Protein AF-A0AAW1L0Z4-F1 (afdb_monomer_lite)

Secondary structure (DSSP, 8-state):
-HHHHHHHHHT-S-BTT----HHHHHHHHHHHHHSTT-EEE-SSTT---EEEGGGHHHHHHHTT--EEE-SS--EEEEE--SEEEEEEEEEETTEEEEEEEEEETTEEEEEEEESS-HHHHTTEEEEEEEE-TTSS-EEEEE-SEEEE-HHHHGGG--TT-EEEEEEEEEE--HHHHHHHHHHHHHHHHHHH--

Structure (mmCIF, N/CA/C/O backbone):
data_AF-A0AAW1L0Z4-F1
#
_entry.id   AF-A0AAW1L0Z4-F1
#
loop_
_atom_site.group_PDB
_atom_site.id
_atom_site.type_symbol
_atom_site.label_atom_id
_atom_site.label_alt_id
_atom_site.label_comp_id
_atom_site.label_asym_id
_atom_site.label_entity_id
_atom_site.label_seq_id
_atom_site.pdbx_PDB_ins_code
_atom_site.Cartn_x
_atom_site.Cartn_y
_atom_site.Cartn_z
_atom_site.occupancy
_atom_site.B_iso_or_equiv
_atom_site.auth_seq_id
_atom_site.auth_comp_id
_atom_site.auth_asym_id
_atom_site.auth_atom_id
_atom_site.pdbx_PDB_model_num
ATOM 1 N N . MET A 1 1 ? -3.410 18.751 1.807 1.00 39.69 1 MET A N 1
ATOM 2 C CA . MET A 1 1 ? -3.226 17.619 2.742 1.00 39.69 1 MET A CA 1
ATOM 3 C C . MET A 1 1 ? -3.562 16.234 2.172 1.00 39.69 1 MET A C 1
ATOM 5 O O . MET A 1 1 ? -2.644 15.438 2.072 1.00 39.69 1 MET A O 1
ATOM 9 N N . PHE A 1 2 ? -4.805 15.901 1.773 1.00 36.72 2 PHE A N 1
ATOM 10 C CA . PHE A 1 2 ? -5.132 14.550 1.245 1.00 36.72 2 PHE A CA 1
ATOM 11 C C . PHE A 1 2 ? -4.339 14.177 -0.025 1.00 36.72 2 PHE A C 1
ATOM 13 O O . PHE A 1 2 ? -3.783 13.084 -0.133 1.00 36.72 2 PHE A O 1
ATOM 20 N N . LEU A 1 3 ? -4.226 15.135 -0.950 1.00 40.25 3 LEU A N 1
ATOM 21 C CA . LEU A 1 3 ? -3.417 15.018 -2.163 1.00 40.25 3 LEU A CA 1
ATOM 22 C C . LEU A 1 3 ? -1.925 14.817 -1.831 1.00 40.25 3 LEU A C 1
ATOM 24 O O . LEU A 1 3 ? -1.343 13.852 -2.300 1.00 40.25 3 LEU A O 1
ATOM 28 N N . GLU A 1 4 ? -1.336 15.625 -0.939 1.00 38.72 4 GLU A N 1
ATOM 29 C CA . GLU A 1 4 ? 0.073 15.500 -0.490 1.00 38.72 4 GLU A CA 1
ATOM 30 C C . GLU A 1 4 ? 0.415 14.144 0.132 1.00 38.72 4 GLU A C 1
ATOM 32 O O . GLU A 1 4 ? 1.488 13.603 -0.125 1.00 38.72 4 GLU A O 1
ATOM 37 N N . ILE A 1 5 ? -0.495 13.569 0.919 1.00 40.62 5 ILE A N 1
ATOM 38 C CA . ILE A 1 5 ? -0.268 12.267 1.554 1.00 40.62 5 ILE A CA 1
ATOM 39 C C . ILE A 1 5 ? -0.354 11.138 0.519 1.00 40.62 5 ILE A C 1
ATOM 41 O O . ILE A 1 5 ? 0.491 10.248 0.522 1.00 40.62 5 ILE A O 1
ATOM 45 N N . THR A 1 6 ? -1.302 11.217 -0.420 1.00 44.72 6 THR A N 1
ATOM 46 C CA . THR A 1 6 ? -1.386 10.291 -1.564 1.00 44.72 6 THR A CA 1
ATOM 47 C C . THR A 1 6 ? -0.137 10.408 -2.457 1.00 44.72 6 THR A C 1
ATOM 49 O O . THR A 1 6 ? 0.396 9.395 -2.911 1.00 44.72 6 THR A O 1
ATOM 52 N N . TYR A 1 7 ? 0.394 11.627 -2.641 1.00 43.38 7 TYR A N 1
ATOM 53 C CA . TYR A 1 7 ? 1.615 11.907 -3.409 1.00 43.38 7 TYR A CA 1
ATOM 54 C C . TYR A 1 7 ? 2.878 11.288 -2.789 1.00 43.38 7 TYR A C 1
ATOM 56 O O . TYR A 1 7 ? 3.687 10.718 -3.519 1.00 43.38 7 TYR A O 1
ATOM 64 N N . LEU A 1 8 ? 3.032 11.339 -1.460 1.00 45.28 8 LEU A N 1
ATOM 65 C CA . LEU A 1 8 ? 4.145 10.700 -0.737 1.00 45.28 8 LEU A CA 1
ATOM 66 C C . LEU A 1 8 ? 4.080 9.162 -0.777 1.00 45.28 8 LEU A C 1
ATOM 68 O O . LEU A 1 8 ? 5.119 8.496 -0.781 1.00 45.28 8 LEU A O 1
ATOM 72 N N . PHE A 1 9 ? 2.868 8.599 -0.812 1.00 44.25 9 PHE A N 1
ATOM 73 C CA . PHE A 1 9 ? 2.629 7.158 -0.700 1.00 44.25 9 PHE A CA 1
ATOM 74 C C . PHE A 1 9 ? 2.847 6.394 -2.010 1.00 44.25 9 PHE A C 1
ATOM 76 O O . PHE A 1 9 ? 3.517 5.358 -2.028 1.00 44.25 9 PHE A O 1
ATOM 83 N N . VAL A 1 10 ? 2.337 6.919 -3.126 1.00 46.94 10 VAL A N 1
ATOM 84 C CA . VAL A 1 10 ? 2.429 6.246 -4.433 1.00 46.94 10 VAL A CA 1
ATOM 85 C C . VAL A 1 10 ? 3.861 6.281 -4.988 1.00 46.94 10 VAL A C 1
ATOM 87 O O . VAL A 1 10 ? 4.301 5.317 -5.603 1.00 46.94 10 VAL A O 1
ATOM 90 N N . ASN A 1 11 ? 4.639 7.326 -4.685 1.00 50.09 11 ASN A N 1
ATOM 91 C CA . ASN A 1 11 ? 5.870 7.642 -5.422 1.00 50.09 11 ASN A CA 1
ATOM 92 C C . ASN A 1 11 ? 7.147 7.675 -4.569 1.00 50.09 11 ASN A C 1
ATOM 94 O O . ASN A 1 11 ? 8.101 8.375 -4.882 1.00 50.09 11 ASN A O 1
ATOM 98 N N . THR A 1 12 ? 7.224 6.907 -3.483 1.00 48.88 12 THR A N 1
ATOM 99 C CA . THR A 1 12 ? 8.411 6.911 -2.597 1.00 48.88 12 THR A CA 1
ATOM 100 C C . THR A 1 12 ? 9.669 6.245 -3.190 1.00 48.88 12 THR A C 1
ATOM 102 O O . THR A 1 12 ? 10.545 5.831 -2.445 1.00 48.88 12 THR A O 1
ATOM 105 N N . LEU A 1 13 ? 9.815 6.162 -4.515 1.00 50.34 13 LEU A N 1
ATOM 106 C CA . LEU A 1 13 ? 11.143 6.222 -5.128 1.00 50.34 13 LEU A CA 1
ATOM 107 C C . LEU A 1 13 ? 11.470 7.698 -5.293 1.00 50.34 13 LEU A C 1
ATOM 109 O O . LEU A 1 13 ? 11.143 8.307 -6.305 1.00 50.34 13 LEU A O 1
ATOM 113 N N . ILE A 1 14 ? 12.042 8.312 -4.264 1.00 51.81 14 ILE A N 1
ATOM 114 C CA . ILE A 1 14 ? 12.410 9.725 -4.340 1.00 51.81 14 ILE A CA 1
ATOM 115 C C . ILE A 1 14 ? 13.609 9.820 -5.292 1.00 51.81 14 ILE A C 1
ATOM 117 O O . ILE A 1 14 ? 14.734 9.519 -4.886 1.00 51.81 14 ILE A O 1
ATOM 121 N N . CYS A 1 15 ? 13.372 10.223 -6.547 1.00 49.47 15 CYS A N 1
ATOM 122 C CA . CYS A 1 15 ? 14.435 10.821 -7.354 1.00 49.47 15 CYS A CA 1
ATOM 123 C C . CYS A 1 15 ? 14.950 12.017 -6.569 1.00 49.47 15 CYS A C 1
ATOM 125 O O . CYS A 1 15 ? 14.161 12.849 -6.116 1.00 49.47 15 CYS A O 1
ATOM 127 N N . LEU A 1 16 ? 16.262 12.139 -6.423 1.00 53.75 16 LEU A N 1
ATOM 128 C CA . LEU A 1 16 ? 16.903 13.249 -5.709 1.00 53.75 16 LEU A CA 1
ATOM 129 C C . LEU A 1 16 ? 16.772 14.612 -6.415 1.00 53.75 16 LEU A C 1
ATOM 131 O O . LEU A 1 16 ? 17.441 15.571 -6.049 1.00 53.75 16 LEU A O 1
ATOM 135 N N . CYS A 1 17 ? 15.936 14.695 -7.443 1.00 46.75 17 CYS A N 1
ATOM 136 C CA . CYS A 1 17 ? 16.179 15.548 -8.589 1.00 46.75 17 CYS A CA 1
ATOM 137 C C . CYS A 1 17 ? 15.352 16.838 -8.571 1.00 46.75 17 CYS A C 1
ATOM 139 O O . CYS A 1 17 ? 15.777 17.792 -9.209 1.00 46.75 17 CYS A O 1
ATOM 141 N N . SER A 1 18 ? 14.220 16.889 -7.847 1.00 47.09 18 SER A N 1
ATOM 142 C CA . SER A 1 18 ? 13.487 18.095 -7.384 1.00 47.09 18 SER A CA 1
ATOM 143 C C . SER A 1 18 ? 12.080 17.726 -6.872 1.00 47.09 18 SER A C 1
ATOM 145 O O . SER A 1 18 ? 11.553 16.680 -7.251 1.00 47.09 18 SER A O 1
ATOM 147 N N . PRO A 1 19 ? 11.423 18.571 -6.051 1.00 48.16 19 PRO A N 1
ATOM 148 C CA . PRO A 1 19 ? 9.980 18.475 -5.815 1.00 48.16 19 PRO A CA 1
ATOM 149 C C . PRO A 1 19 ? 9.198 18.869 -7.086 1.00 48.16 19 PRO A C 1
ATOM 151 O O . PRO A 1 19 ? 9.423 19.946 -7.632 1.00 48.16 19 PRO A O 1
ATOM 154 N N . LEU A 1 20 ? 8.281 18.015 -7.558 1.00 48.22 20 LEU A N 1
ATOM 155 C CA . LEU A 1 20 ? 7.542 18.194 -8.823 1.00 48.22 20 LEU A CA 1
ATOM 156 C C . LEU A 1 20 ? 6.022 18.026 -8.650 1.00 48.22 20 LEU A C 1
ATOM 158 O O . LEU A 1 20 ? 5.568 17.319 -7.746 1.00 48.22 20 LEU A O 1
ATOM 162 N N . LYS A 1 21 ? 5.223 18.646 -9.533 1.00 50.28 21 LYS A N 1
ATOM 163 C CA . LYS A 1 21 ? 3.758 18.449 -9.611 1.00 50.28 21 LYS A CA 1
ATOM 164 C C . LYS A 1 21 ? 3.419 17.101 -10.264 1.00 50.28 21 LYS A C 1
ATOM 166 O O . LYS A 1 21 ? 4.215 16.567 -11.019 1.00 50.28 21 LYS A O 1
ATOM 171 N N . LEU A 1 22 ? 2.211 16.562 -10.045 1.00 47.97 22 LEU A N 1
ATOM 172 C CA . LEU A 1 22 ? 1.805 15.215 -10.508 1.00 47.97 22 LEU A CA 1
ATOM 173 C C . LEU A 1 22 ? 2.059 14.939 -12.004 1.00 47.97 22 LEU A C 1
ATOM 175 O O . LEU A 1 22 ? 2.547 13.868 -12.355 1.00 47.97 22 LEU A O 1
ATOM 179 N N . VAL A 1 23 ? 1.707 15.889 -12.874 1.00 52.94 23 VAL A N 1
ATOM 180 C CA . VAL A 1 23 ? 1.885 15.748 -14.331 1.00 52.94 23 VAL A CA 1
ATOM 181 C C . VAL A 1 23 ? 3.373 15.738 -14.688 1.00 52.94 23 VAL A C 1
ATOM 183 O O . VAL A 1 23 ? 3.830 14.864 -15.417 1.00 52.94 23 VAL A O 1
ATOM 186 N N . GLU A 1 24 ? 4.142 16.641 -14.077 1.00 58.59 24 GLU A N 1
ATOM 187 C CA . GLU A 1 24 ? 5.596 16.734 -14.235 1.00 58.59 24 GLU A CA 1
ATOM 188 C C . GLU A 1 24 ? 6.301 15.493 -13.674 1.00 58.59 24 GLU A C 1
ATOM 190 O O . GLU A 1 24 ? 7.343 15.099 -14.178 1.00 58.59 24 GLU A O 1
ATOM 195 N N . LEU A 1 25 ? 5.723 14.845 -12.659 1.00 56.28 25 LEU A N 1
ATOM 196 C CA . LEU A 1 25 ? 6.294 13.692 -11.974 1.00 56.28 25 LEU A CA 1
ATOM 197 C C . LEU A 1 25 ? 6.278 12.426 -12.843 1.00 56.28 25 LEU A C 1
ATOM 199 O O . LEU A 1 25 ? 7.260 11.693 -12.844 1.00 56.28 25 LEU A O 1
ATOM 203 N N . ARG A 1 26 ? 5.202 12.171 -13.603 1.00 58.53 26 ARG A N 1
ATOM 204 C CA . ARG A 1 26 ? 5.149 11.039 -14.552 1.00 58.53 26 ARG A CA 1
ATOM 205 C C . ARG A 1 26 ? 6.200 11.187 -15.644 1.00 58.53 26 ARG A C 1
ATOM 207 O O . ARG A 1 26 ? 6.990 10.277 -15.876 1.00 58.53 26 ARG A O 1
ATOM 214 N N . GLU A 1 27 ? 6.243 12.361 -16.267 1.00 65.38 27 GLU A N 1
ATOM 215 C CA . GLU A 1 27 ? 7.241 12.670 -17.290 1.00 65.38 27 GLU A CA 1
ATOM 216 C C . GLU A 1 27 ? 8.661 12.652 -16.720 1.00 65.38 27 GLU A C 1
ATOM 218 O O . GLU A 1 27 ? 9.597 12.200 -17.379 1.00 65.38 27 GLU A O 1
ATOM 223 N N . HIS A 1 28 ? 8.822 13.116 -15.483 1.00 64.81 28 HIS A N 1
ATOM 224 C CA . HIS A 1 28 ? 10.086 13.084 -14.776 1.00 64.81 28 HIS A CA 1
ATOM 225 C C . HIS A 1 28 ? 10.528 11.665 -14.461 1.00 64.81 28 HIS A C 1
ATOM 227 O O . HIS A 1 28 ? 11.675 11.365 -14.739 1.00 64.81 28 HIS A O 1
ATOM 233 N N . TYR A 1 29 ? 9.671 10.785 -13.940 1.00 63.19 29 TYR A N 1
ATOM 234 C CA . TYR A 1 29 ? 10.038 9.391 -13.689 1.00 63.19 29 TYR A CA 1
ATOM 235 C C . TYR A 1 29 ? 10.382 8.661 -14.973 1.00 63.19 29 TYR A C 1
ATOM 237 O O . TYR A 1 29 ? 11.395 7.972 -14.998 1.00 63.19 29 TYR A O 1
ATOM 245 N N . ALA A 1 30 ? 9.607 8.861 -16.041 1.00 65.38 30 ALA A N 1
ATOM 246 C CA . ALA A 1 30 ? 9.932 8.297 -17.343 1.00 65.38 30 ALA A CA 1
ATOM 247 C C . ALA A 1 30 ? 11.340 8.725 -17.779 1.00 65.38 30 ALA A C 1
ATOM 249 O O . ALA A 1 30 ? 12.162 7.879 -18.098 1.00 65.38 30 ALA A O 1
ATOM 250 N N . LYS A 1 31 ? 11.671 10.018 -17.688 1.00 67.00 31 LYS A N 1
ATOM 251 C CA . LYS A 1 31 ? 12.997 10.539 -18.067 1.00 67.00 31 LYS A CA 1
ATOM 252 C C . LYS A 1 31 ? 14.106 10.157 -17.082 1.00 67.00 31 LYS A C 1
ATOM 254 O O . LYS A 1 31 ? 15.218 9.870 -17.493 1.00 67.00 31 LYS A O 1
ATOM 259 N N . CYS A 1 32 ? 13.823 10.151 -15.788 1.00 64.62 32 CYS A N 1
ATOM 260 C CA . CYS A 1 32 ? 14.776 9.881 -14.719 1.00 64.62 32 CYS A CA 1
ATOM 261 C C . CYS A 1 32 ? 15.146 8.399 -14.652 1.00 64.62 32 CYS A C 1
ATOM 263 O O . CYS A 1 32 ? 16.327 8.080 -14.576 1.00 64.62 32 CYS A O 1
ATOM 265 N N . LEU A 1 33 ? 14.153 7.506 -14.674 1.00 60.94 33 LEU A N 1
ATOM 266 C CA . LEU A 1 33 ? 14.377 6.062 -14.617 1.00 60.94 33 LEU A CA 1
ATOM 267 C C . LEU A 1 33 ? 14.986 5.543 -15.925 1.00 60.94 33 LEU A C 1
ATOM 269 O O . LEU A 1 33 ? 15.682 4.529 -15.905 1.00 60.94 33 LEU A O 1
ATOM 273 N N . GLN A 1 34 ? 14.736 6.227 -17.050 1.00 63.38 34 GLN A N 1
ATOM 274 C CA . GLN A 1 34 ? 15.378 5.925 -18.333 1.00 63.38 34 GLN A CA 1
ATOM 275 C C . GLN A 1 34 ? 16.792 6.505 -18.442 1.00 63.38 34 GLN A C 1
ATOM 277 O O . GLN A 1 34 ? 17.644 5.883 -19.073 1.00 63.38 34 GLN A O 1
ATOM 282 N N . ASN A 1 35 ? 17.072 7.653 -17.822 1.00 62.16 35 ASN A N 1
ATOM 283 C CA . ASN A 1 35 ? 18.424 8.198 -17.765 1.00 62.16 35 ASN A CA 1
ATOM 284 C C . ASN A 1 35 ? 19.257 7.396 -16.758 1.00 62.16 35 ASN A C 1
ATOM 286 O O . ASN A 1 35 ? 19.072 7.524 -15.549 1.00 62.16 35 ASN A O 1
ATOM 290 N N . GLU A 1 36 ? 20.219 6.622 -17.263 1.00 59.59 36 GLU A N 1
ATOM 291 C CA . GLU A 1 36 ? 21.114 5.712 -16.519 1.00 59.59 36 GLU A CA 1
ATOM 292 C C . GLU A 1 36 ? 21.999 6.372 -15.432 1.00 59.59 36 GLU A C 1
ATOM 294 O O . GLU A 1 36 ? 22.905 5.741 -14.896 1.00 59.59 36 GLU A O 1
ATOM 299 N N . GLY A 1 37 ? 21.778 7.649 -15.112 1.00 63.97 37 GLY A N 1
ATOM 300 C CA . GLY A 1 37 ? 22.563 8.423 -14.150 1.00 63.97 37 GLY A CA 1
ATOM 301 C C . GLY A 1 37 ? 21.803 8.877 -12.904 1.00 63.97 37 GLY A C 1
ATOM 302 O O . GLY A 1 37 ? 22.360 9.635 -12.116 1.00 63.97 37 GLY A O 1
ATOM 303 N N . SER A 1 38 ? 20.536 8.489 -12.723 1.00 71.69 38 SER A N 1
ATOM 304 C CA . SER A 1 38 ? 19.744 8.991 -11.595 1.00 71.69 38 SER A CA 1
ATOM 305 C C . SER A 1 38 ? 19.838 8.075 -10.375 1.00 71.69 38 SER A C 1
ATOM 307 O O . SER A 1 38 ? 19.272 6.980 -10.355 1.00 71.69 38 SER A O 1
ATOM 309 N N . ASP A 1 39 ? 20.499 8.559 -9.328 1.00 82.12 39 ASP A N 1
ATOM 310 C CA . ASP A 1 39 ? 20.500 7.907 -8.022 1.00 82.12 39 ASP A CA 1
ATOM 311 C C . ASP A 1 39 ? 19.120 7.989 -7.349 1.00 82.12 39 ASP A C 1
ATOM 313 O O . ASP A 1 39 ? 18.474 9.044 -7.298 1.00 82.12 39 ASP A O 1
ATOM 317 N N . VAL A 1 40 ? 18.683 6.873 -6.763 1.00 81.25 40 VAL A N 1
ATOM 318 C CA . VAL A 1 40 ? 17.447 6.761 -5.982 1.00 81.25 40 VAL A CA 1
ATOM 319 C C . VAL A 1 40 ? 17.753 6.417 -4.527 1.00 81.25 40 VAL A C 1
ATOM 321 O O . VAL A 1 40 ? 18.686 5.675 -4.219 1.00 81.25 40 VAL A O 1
ATOM 324 N N . ARG A 1 41 ? 16.940 6.940 -3.602 1.00 83.44 41 ARG A N 1
ATOM 325 C CA . ARG A 1 41 ? 16.993 6.540 -2.186 1.00 83.44 41 ARG A CA 1
ATOM 326 C C . ARG A 1 41 ? 16.187 5.271 -1.949 1.00 83.44 41 ARG A C 1
ATOM 328 O O . ARG A 1 41 ? 15.097 5.107 -2.495 1.00 83.44 41 ARG A O 1
ATOM 335 N N . CYS A 1 42 ? 16.682 4.416 -1.059 1.00 84.69 42 CYS A N 1
ATOM 336 C CA . CYS A 1 42 ? 15.906 3.281 -0.576 1.00 84.69 42 CYS A CA 1
ATOM 337 C C . CYS A 1 42 ? 14.640 3.774 0.171 1.00 84.69 42 CYS A C 1
ATOM 339 O O . CYS A 1 42 ? 14.764 4.599 1.077 1.00 84.69 42 CYS A O 1
ATOM 341 N N . PRO A 1 43 ? 13.431 3.273 -0.157 1.00 76.00 43 PRO A N 1
ATOM 342 C CA . PRO A 1 43 ? 12.163 3.688 0.459 1.00 76.00 43 PRO A CA 1
ATOM 343 C C . PRO A 1 43 ? 11.985 3.207 1.905 1.00 76.00 43 PRO A C 1
ATOM 345 O O . PRO A 1 43 ? 11.027 3.599 2.572 1.00 76.00 43 PRO A O 1
ATOM 348 N N . ILE A 1 44 ? 12.868 2.329 2.388 1.00 79.69 44 ILE A N 1
ATOM 349 C CA . ILE A 1 44 ? 12.841 1.824 3.760 1.00 79.69 44 ILE A CA 1
ATOM 350 C C . ILE A 1 44 ? 13.266 2.947 4.694 1.00 79.69 44 ILE A C 1
ATOM 352 O O . ILE A 1 44 ? 14.326 3.553 4.511 1.00 79.69 44 ILE A O 1
ATOM 356 N N . GLU A 1 45 ? 12.454 3.199 5.719 1.00 78.56 45 GLU A N 1
ATOM 357 C CA . GLU A 1 45 ? 12.727 4.257 6.682 1.00 78.56 45 GLU A CA 1
ATOM 358 C C . GLU A 1 45 ? 14.134 4.088 7.279 1.00 78.56 45 GLU A C 1
ATOM 360 O O . GLU A 1 45 ? 14.532 2.996 7.689 1.00 78.56 45 GLU A O 1
ATOM 365 N N . ARG A 1 46 ? 14.900 5.186 7.323 1.00 83.19 46 ARG A N 1
ATOM 366 C CA . ARG A 1 46 ? 16.271 5.247 7.871 1.00 83.19 46 ARG A CA 1
ATOM 367 C C . ARG A 1 46 ? 17.321 4.441 7.098 1.00 83.19 46 ARG A C 1
ATOM 369 O O . ARG A 1 46 ? 18.475 4.384 7.532 1.00 83.19 46 ARG A O 1
ATOM 376 N N . CYS A 1 47 ? 16.986 3.856 5.948 1.00 85.62 47 CYS A N 1
ATOM 377 C CA . CYS A 1 47 ? 17.998 3.276 5.081 1.00 85.62 47 CYS A CA 1
ATOM 378 C C . CYS A 1 47 ? 18.826 4.390 4.425 1.00 85.62 47 CYS A C 1
ATOM 380 O O . CYS A 1 47 ? 18.302 5.228 3.698 1.00 85.62 47 CYS A O 1
ATOM 382 N N . LYS A 1 48 ? 20.141 4.391 4.670 1.00 92.56 48 LYS A N 1
ATOM 383 C CA . LYS A 1 48 ? 21.079 5.362 4.080 1.00 92.56 48 LYS A CA 1
ATOM 384 C C . LYS A 1 48 ? 21.502 5.022 2.647 1.00 92.56 48 LYS A C 1
ATOM 386 O O . LYS A 1 48 ? 22.354 5.709 2.098 1.00 92.56 48 LYS A O 1
ATOM 391 N N . TRP A 1 49 ? 20.981 3.937 2.076 1.00 93.56 49 TRP A N 1
ATOM 392 C CA . TRP A 1 49 ? 21.383 3.507 0.745 1.00 93.56 49 TRP A CA 1
ATOM 393 C C . TRP A 1 49 ? 20.861 4.469 -0.319 1.00 93.56 49 TRP A C 1
ATOM 395 O O . TRP A 1 49 ? 19.682 4.843 -0.321 1.00 93.56 49 TRP A O 1
ATOM 405 N N . VAL A 1 50 ? 21.774 4.833 -1.206 1.00 91.81 50 VAL A N 1
ATOM 406 C CA . VAL A 1 50 ? 21.569 5.642 -2.398 1.00 91.81 50 VAL A CA 1
ATOM 407 C C . VAL A 1 50 ? 22.351 4.943 -3.499 1.00 91.81 50 VAL A C 1
ATOM 409 O O . VAL A 1 50 ? 23.495 4.554 -3.265 1.00 91.81 50 VAL A O 1
ATOM 412 N N . GLY A 1 51 ? 21.730 4.736 -4.648 1.00 89.12 51 GLY A N 1
ATOM 413 C CA . GLY A 1 51 ? 22.375 4.094 -5.785 1.00 89.12 51 GLY A CA 1
ATOM 414 C C . GLY A 1 51 ? 21.445 4.046 -6.980 1.00 89.12 51 GLY A C 1
ATOM 415 O O . GLY A 1 51 ? 20.342 4.603 -6.948 1.00 89.12 51 GLY A O 1
ATOM 416 N N . HIS A 1 52 ? 21.862 3.354 -8.030 1.00 85.44 52 HIS A N 1
ATOM 417 C CA . HIS A 1 52 ? 21.092 3.328 -9.263 1.00 85.44 52 HIS A CA 1
ATOM 418 C C . HIS A 1 52 ? 19.809 2.497 -9.090 1.00 85.44 52 HIS A C 1
ATOM 420 O O . HIS A 1 52 ? 19.802 1.471 -8.409 1.00 85.44 52 HIS A O 1
ATOM 426 N N . PHE A 1 53 ? 18.703 2.875 -9.744 1.00 76.75 53 PHE A N 1
ATOM 427 C CA . PHE A 1 53 ? 17.426 2.151 -9.605 1.00 76.75 53 PHE A CA 1
ATOM 428 C C . PHE A 1 53 ? 17.548 0.646 -9.915 1.00 76.75 53 PHE A C 1
ATOM 430 O O . PHE A 1 53 ? 16.965 -0.185 -9.219 1.00 76.75 53 PHE A O 1
ATOM 437 N N . ARG A 1 54 ? 18.372 0.279 -10.907 1.00 77.75 54 ARG A N 1
ATOM 438 C CA . ARG A 1 54 ? 18.655 -1.128 -11.265 1.00 77.75 54 ARG A CA 1
ATOM 439 C C . ARG A 1 54 ? 19.357 -1.919 -10.146 1.00 77.75 54 ARG A C 1
ATOM 441 O O . ARG A 1 54 ? 19.246 -3.140 -10.111 1.00 77.75 54 ARG A O 1
ATOM 448 N N . GLU A 1 55 ? 20.057 -1.247 -9.234 1.00 85.44 55 GLU A N 1
ATOM 449 C CA . GLU A 1 55 ? 20.767 -1.860 -8.102 1.00 85.44 55 GLU A CA 1
ATOM 450 C C . GLU A 1 55 ? 19.871 -2.040 -6.871 1.00 85.44 55 GLU A C 1
ATOM 452 O O . GLU A 1 55 ? 20.181 -2.826 -5.973 1.00 85.44 55 GLU A O 1
ATOM 457 N N . LEU A 1 56 ? 18.733 -1.345 -6.831 1.00 80.25 56 LEU A N 1
ATOM 458 C CA . LEU A 1 56 ? 17.816 -1.354 -5.700 1.00 80.25 56 LEU A CA 1
ATOM 459 C C . LEU A 1 56 ? 17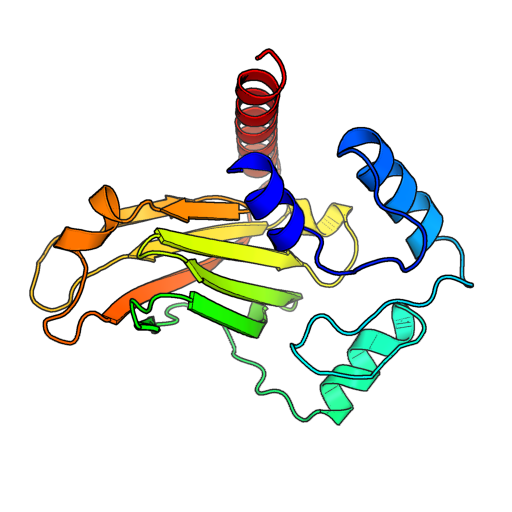.293 -2.768 -5.346 1.00 80.25 56 LEU A C 1
ATOM 461 O O . LEU A 1 56 ? 17.299 -3.109 -4.158 1.00 80.25 56 LEU A O 1
ATOM 465 N N . PRO A 1 57 ? 16.942 -3.655 -6.308 1.00 76.75 57 PRO A N 1
ATOM 466 C CA . PRO A 1 57 ? 16.608 -5.045 -5.991 1.00 76.75 57 PRO A CA 1
ATOM 467 C C . PRO A 1 57 ? 17.749 -5.806 -5.300 1.00 76.75 57 PRO A C 1
ATOM 469 O O . PRO A 1 57 ? 17.507 -6.566 -4.362 1.00 76.75 57 PRO A O 1
ATOM 472 N N . ALA A 1 58 ? 19.000 -5.604 -5.729 1.00 84.50 58 ALA A N 1
ATOM 473 C CA . ALA A 1 58 ? 20.161 -6.252 -5.119 1.00 84.50 58 ALA A CA 1
ATOM 474 C C . ALA A 1 58 ? 20.413 -5.726 -3.699 1.00 84.50 58 ALA A C 1
ATOM 476 O O . ALA A 1 58 ? 20.637 -6.514 -2.778 1.00 84.50 58 ALA A O 1
ATOM 477 N N . HIS A 1 59 ? 20.290 -4.411 -3.504 1.00 89.81 59 HIS A N 1
ATOM 478 C CA . HIS A 1 59 ? 20.349 -3.782 -2.189 1.00 89.81 59 HIS A CA 1
ATOM 479 C C . HIS A 1 59 ? 19.331 -4.383 -1.210 1.00 89.81 59 HIS A C 1
ATOM 481 O O . HIS A 1 59 ? 19.670 -4.706 -0.071 1.00 89.81 59 HIS A O 1
ATOM 487 N N . TRP A 1 60 ? 18.082 -4.583 -1.625 1.00 83.50 60 TRP A N 1
ATOM 488 C CA . TRP A 1 60 ? 17.087 -5.167 -0.724 1.00 83.50 60 TRP A CA 1
ATOM 489 C C . TRP A 1 60 ? 17.322 -6.635 -0.417 1.00 83.50 60 TRP A C 1
ATOM 491 O O . TRP A 1 60 ? 17.169 -7.034 0.739 1.00 83.50 60 TRP A O 1
ATOM 501 N N . ARG A 1 61 ? 17.774 -7.427 -1.396 1.00 81.69 61 ARG A N 1
ATOM 502 C CA . ARG A 1 61 ? 18.228 -8.800 -1.128 1.00 81.69 61 ARG A CA 1
ATOM 503 C C . ARG A 1 61 ? 19.342 -8.804 -0.078 1.00 81.69 61 ARG A C 1
ATOM 505 O O . ARG A 1 61 ? 19.322 -9.627 0.834 1.00 81.69 61 ARG A O 1
ATOM 512 N N . SER A 1 62 ? 20.257 -7.832 -0.129 1.00 89.62 62 SER A N 1
ATOM 513 C CA . SER A 1 62 ? 21.334 -7.690 0.861 1.00 89.62 62 SER A CA 1
ATOM 514 C C . SER A 1 62 ? 20.831 -7.306 2.260 1.00 89.62 62 SER A C 1
ATOM 516 O O . SER A 1 62 ? 21.505 -7.585 3.251 1.00 89.62 62 SER A O 1
ATOM 518 N N . LYS A 1 63 ? 19.655 -6.674 2.367 1.00 86.06 63 LYS A N 1
ATOM 519 C CA . LYS A 1 63 ? 19.009 -6.323 3.641 1.00 86.06 63 LYS A CA 1
ATOM 520 C C . LYS A 1 63 ? 18.270 -7.487 4.296 1.00 86.06 63 LYS A C 1
ATOM 522 O O . LY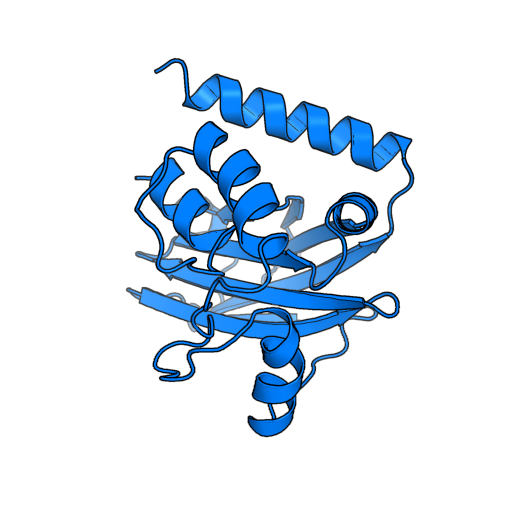S A 1 63 ? 17.806 -7.312 5.420 1.00 86.06 63 LYS A O 1
ATOM 527 N N . LYS A 1 64 ? 18.191 -8.653 3.637 1.00 81.44 64 LYS A N 1
ATOM 528 C CA . LYS A 1 64 ? 17.455 -9.835 4.119 1.00 81.44 64 LYS A CA 1
ATOM 529 C C . LYS A 1 64 ? 16.030 -9.481 4.556 1.00 81.44 64 LYS A C 1
ATOM 531 O O . LYS A 1 64 ? 15.554 -9.958 5.584 1.00 81.44 64 LYS A O 1
ATOM 536 N N . LEU A 1 65 ? 15.376 -8.594 3.803 1.00 78.38 65 LEU A N 1
ATOM 537 C CA . LEU A 1 65 ? 13.976 -8.273 4.056 1.00 78.38 65 LEU A CA 1
ATOM 538 C C . LEU A 1 65 ? 13.163 -9.544 3.867 1.00 78.38 65 LEU A C 1
ATOM 540 O O . LEU A 1 65 ? 13.370 -10.269 2.893 1.00 78.38 65 LEU A O 1
ATOM 544 N N . ALA A 1 66 ? 12.265 -9.811 4.810 1.00 76.38 66 ALA A N 1
ATOM 545 C CA . ALA A 1 66 ? 11.327 -10.903 4.658 1.00 76.38 66 ALA A CA 1
ATOM 546 C C . ALA A 1 66 ? 10.480 -10.636 3.409 1.00 76.38 66 ALA A C 1
ATOM 548 O O . ALA A 1 66 ? 9.857 -9.580 3.278 1.00 76.38 66 ALA A O 1
ATOM 549 N N . LEU A 1 67 ? 10.520 -11.584 2.479 1.00 76.31 67 LEU A N 1
ATOM 550 C CA . LEU A 1 67 ? 9.693 -11.568 1.290 1.00 76.31 67 LEU A CA 1
ATOM 551 C C . LEU A 1 67 ? 8.422 -12.327 1.625 1.00 76.31 67 LEU A C 1
ATOM 553 O O . LEU A 1 67 ? 8.457 -13.534 1.865 1.00 76.31 67 LEU A O 1
ATOM 557 N N . HIS A 1 68 ? 7.319 -11.600 1.740 1.00 80.19 68 HIS A N 1
ATOM 558 C CA . HIS A 1 68 ? 6.047 -12.207 2.095 1.00 80.19 68 HIS A CA 1
ATOM 559 C C . HIS A 1 68 ? 5.320 -12.636 0.825 1.00 80.19 68 HIS A C 1
ATOM 561 O O . HIS A 1 68 ? 5.076 -11.815 -0.056 1.00 80.19 68 HIS A O 1
ATOM 567 N N . SER A 1 69 ? 4.974 -13.917 0.729 1.00 79.31 69 SER A N 1
ATOM 568 C CA . SER A 1 69 ? 4.204 -14.427 -0.401 1.00 79.31 69 SER A CA 1
ATOM 569 C C . SER A 1 69 ? 2.722 -14.152 -0.177 1.00 79.31 69 SER A C 1
ATOM 571 O O . SER A 1 69 ? 2.146 -14.610 0.806 1.00 79.31 69 SER A O 1
ATOM 573 N N . TYR A 1 70 ? 2.123 -13.365 -1.063 1.00 80.06 70 TYR A N 1
ATOM 574 C CA . TYR A 1 70 ? 0.743 -12.914 -0.984 1.00 80.06 70 TYR A CA 1
ATOM 575 C C . TYR A 1 70 ? -0.120 -13.701 -1.971 1.00 80.06 70 TYR A C 1
ATOM 577 O O . TYR A 1 70 ? -0.519 -13.182 -3.013 1.00 80.06 70 TYR A O 1
ATOM 585 N N . ILE A 1 71 ? -0.376 -14.973 -1.653 1.00 65.94 71 ILE A N 1
ATOM 586 C CA . ILE A 1 71 ? -1.004 -15.904 -2.604 1.00 65.94 71 ILE A CA 1
ATOM 587 C C . ILE A 1 71 ? -2.534 -15.925 -2.470 1.00 65.94 71 ILE A C 1
ATOM 589 O O . ILE A 1 71 ? -3.206 -15.878 -3.492 1.00 65.94 71 ILE A O 1
ATOM 593 N N . GLU A 1 72 ? -3.097 -15.888 -1.252 1.00 63.38 72 GLU A N 1
ATOM 594 C CA . GLU A 1 72 ? -4.561 -15.980 -1.052 1.00 63.38 72 GLU A CA 1
ATOM 595 C C . GLU A 1 72 ? -5.080 -15.171 0.153 1.00 63.38 72 GLU A C 1
ATOM 597 O O . GLU A 1 72 ? -6.005 -14.369 0.000 1.00 63.38 72 GLU A O 1
ATOM 602 N N . GLU A 1 73 ? -4.459 -15.298 1.332 1.00 71.12 73 GLU A N 1
ATOM 603 C CA . GLU A 1 73 ? -4.883 -14.589 2.547 1.00 71.12 73 GLU A CA 1
ATOM 604 C C . GLU A 1 73 ? -3.685 -14.058 3.337 1.00 71.12 73 GLU A C 1
ATOM 606 O O . GLU A 1 73 ? -2.895 -14.816 3.896 1.00 71.12 73 GLU A O 1
ATOM 611 N N . ASN A 1 74 ? -3.555 -12.733 3.405 1.00 83.31 74 ASN A N 1
ATOM 612 C CA . ASN A 1 74 ? -2.481 -12.061 4.133 1.00 83.31 74 ASN A CA 1
ATOM 613 C C . ASN A 1 74 ? -3.082 -11.180 5.205 1.00 83.31 74 ASN A C 1
ATOM 615 O O . ASN A 1 74 ? -3.245 -9.970 5.018 1.00 83.31 74 ASN A O 1
ATOM 619 N N . ILE A 1 75 ? -3.413 -11.805 6.334 1.00 87.38 75 ILE A N 1
ATOM 620 C CA . ILE A 1 75 ? -3.888 -11.077 7.502 1.00 87.38 75 ILE A CA 1
ATOM 621 C C . ILE A 1 75 ? -2.732 -10.241 8.040 1.00 87.38 75 ILE A C 1
ATOM 623 O O . ILE A 1 75 ? -1.782 -10.727 8.652 1.00 87.38 75 ILE A O 1
ATOM 627 N N . CYS A 1 76 ? -2.836 -8.949 7.793 1.00 90.69 76 CYS A N 1
ATOM 628 C CA . CYS A 1 76 ? -1.943 -7.931 8.285 1.00 90.69 76 CYS A CA 1
ATOM 629 C C . CYS A 1 76 ? -2.587 -7.237 9.484 1.00 90.69 76 CYS A C 1
ATOM 631 O O . CYS A 1 76 ? -3.808 -7.127 9.608 1.00 90.69 76 CYS A O 1
ATOM 633 N N . LYS A 1 77 ? -1.732 -6.734 10.372 1.00 91.88 77 LYS A N 1
ATOM 634 C CA . LYS A 1 77 ? -2.129 -6.019 11.581 1.00 91.88 77 LYS A CA 1
ATOM 635 C C . LYS A 1 77 ? -1.433 -4.671 11.607 1.00 91.88 77 LYS A C 1
ATOM 637 O O . LYS A 1 77 ? -0.223 -4.577 11.407 1.00 91.88 77 LYS A O 1
ATOM 642 N N . THR A 1 78 ? -2.178 -3.603 11.855 1.00 91.75 78 THR A N 1
ATOM 643 C CA . THR A 1 78 ? -1.599 -2.271 12.058 1.00 91.75 78 THR A CA 1
ATOM 644 C C . THR A 1 78 ? -2.242 -1.615 13.264 1.00 91.75 78 THR A C 1
ATOM 646 O O . THR A 1 78 ? -3.454 -1.427 13.313 1.00 91.75 78 THR A O 1
ATOM 649 N N . LYS A 1 79 ? -1.412 -1.255 14.243 1.00 91.62 79 LYS A N 1
ATOM 650 C CA . LYS A 1 79 ? -1.870 -0.587 15.458 1.00 91.62 79 LYS A CA 1
ATOM 651 C C . LYS A 1 79 ? -2.313 0.838 15.138 1.00 91.62 79 LYS A C 1
ATOM 653 O O . LYS A 1 79 ? -1.573 1.577 14.484 1.00 91.62 79 LYS A O 1
ATOM 658 N N . SER A 1 80 ? -3.485 1.239 15.628 1.00 92.06 80 SER A N 1
ATOM 659 C CA . SER A 1 80 ? -3.981 2.612 15.514 1.00 92.06 80 SER A CA 1
ATOM 660 C C . SER A 1 80 ? -3.203 3.533 16.460 1.00 92.06 80 SER A C 1
ATOM 662 O O . SER A 1 80 ? -3.598 3.758 17.605 1.00 92.06 80 SER A O 1
ATOM 664 N N . THR A 1 81 ? -2.067 4.053 16.000 1.00 91.06 81 THR A N 1
ATOM 665 C CA . THR A 1 81 ? -1.215 4.992 16.748 1.00 91.06 81 THR A CA 1
ATOM 666 C C . THR A 1 81 ? -1.359 6.424 16.219 1.00 91.06 81 THR A C 1
ATOM 668 O O . THR A 1 81 ? -2.049 6.685 15.234 1.00 91.06 81 THR A O 1
ATOM 671 N N . LYS A 1 82 ? -0.697 7.394 16.872 1.00 89.81 82 LYS A N 1
ATOM 672 C CA . LYS A 1 82 ? -0.616 8.775 16.357 1.00 89.81 82 LYS A CA 1
ATOM 673 C C . LYS A 1 82 ? 0.065 8.818 14.983 1.00 89.81 82 LYS A C 1
ATOM 675 O O . LYS A 1 82 ? -0.371 9.564 14.109 1.00 89.81 82 LYS A O 1
ATOM 680 N N . TYR A 1 83 ? 1.124 8.027 14.820 1.00 90.25 83 TYR A N 1
ATOM 681 C CA . TYR A 1 83 ? 1.846 7.851 13.567 1.00 90.25 83 TYR A CA 1
ATOM 682 C C . TYR A 1 83 ? 2.499 6.464 13.522 1.00 90.25 83 TYR A C 1
ATOM 684 O O . TYR A 1 83 ? 3.123 6.040 14.500 1.00 90.25 83 TYR A O 1
ATOM 692 N N . SER A 1 84 ? 2.376 5.767 12.399 1.00 89.31 84 SER A N 1
ATOM 693 C CA . SER A 1 84 ? 3.170 4.587 12.054 1.00 89.31 84 SER A CA 1
ATOM 694 C C . SER A 1 84 ? 3.350 4.534 10.542 1.00 89.31 84 SER A C 1
ATOM 696 O O . SER A 1 84 ? 2.463 4.948 9.803 1.00 89.31 84 SER A O 1
ATOM 698 N N . TYR A 1 85 ? 4.499 4.051 10.082 1.00 87.19 85 TYR A N 1
ATOM 699 C CA . TYR A 1 85 ? 4.800 3.849 8.669 1.00 87.19 85 TYR A CA 1
ATOM 700 C C . TYR A 1 85 ? 5.647 2.591 8.537 1.00 87.19 85 TYR A C 1
ATOM 702 O O . TYR A 1 85 ? 6.602 2.412 9.292 1.00 87.19 85 TYR A O 1
ATOM 710 N N . PHE A 1 86 ? 5.308 1.717 7.599 1.00 85.50 86 PHE A N 1
ATOM 711 C CA . PHE A 1 86 ? 6.160 0.591 7.250 1.00 85.50 86 PHE A CA 1
ATOM 712 C C . PHE A 1 86 ? 6.055 0.248 5.769 1.00 85.50 86 PHE A C 1
ATOM 714 O O . PHE A 1 86 ? 5.059 0.542 5.103 1.00 85.50 86 PHE A O 1
ATOM 721 N N . VAL A 1 87 ? 7.117 -0.382 5.274 1.00 86.06 87 VAL A N 1
ATOM 722 C CA . VAL A 1 87 ? 7.244 -0.856 3.898 1.00 86.06 87 VAL A CA 1
ATOM 723 C C . VAL A 1 87 ? 7.675 -2.312 3.944 1.00 86.06 87 VAL A C 1
ATOM 725 O O . VAL A 1 87 ? 8.714 -2.618 4.525 1.00 86.06 87 VAL A O 1
ATOM 728 N N . ASN A 1 88 ? 6.900 -3.182 3.308 1.00 86.50 88 ASN A N 1
ATOM 729 C CA . ASN A 1 88 ? 7.224 -4.588 3.112 1.00 86.50 88 ASN A CA 1
ATOM 730 C C . ASN A 1 88 ? 7.408 -4.883 1.626 1.00 86.50 88 ASN A C 1
ATOM 732 O O . ASN A 1 88 ? 6.776 -4.257 0.772 1.00 86.50 88 ASN A O 1
ATOM 736 N N . MET A 1 89 ? 8.258 -5.862 1.331 1.00 85.44 89 MET A N 1
ATOM 737 C CA . MET A 1 89 ? 8.304 -6.488 0.017 1.00 85.44 89 MET A CA 1
ATOM 738 C C . MET A 1 89 ? 7.365 -7.680 0.003 1.00 85.44 89 MET A C 1
ATOM 740 O O . MET A 1 89 ? 7.411 -8.526 0.901 1.00 85.44 89 MET A O 1
ATOM 744 N N . VAL A 1 90 ? 6.523 -7.736 -1.018 1.00 88.25 90 VAL A N 1
ATOM 745 C CA . VAL A 1 90 ? 5.542 -8.804 -1.178 1.00 88.25 90 VAL A CA 1
ATOM 746 C C . VAL A 1 90 ? 5.664 -9.402 -2.572 1.00 88.25 90 VAL A C 1
ATOM 748 O O . VAL A 1 90 ? 5.898 -8.678 -3.540 1.00 88.25 90 VAL A O 1
ATOM 751 N N . GLU A 1 91 ? 5.534 -10.718 -2.665 1.00 89.38 91 GLU A N 1
ATOM 752 C CA . GLU A 1 91 ? 5.494 -11.457 -3.925 1.00 89.38 91 GLU A CA 1
ATOM 753 C C . GLU A 1 91 ? 4.078 -11.942 -4.201 1.00 89.38 91 GLU A C 1
ATOM 755 O O . GLU A 1 91 ? 3.460 -12.570 -3.348 1.00 89.38 91 GLU A O 1
ATOM 760 N N . ALA A 1 92 ? 3.568 -11.679 -5.398 1.00 90.88 92 ALA A N 1
ATOM 761 C CA . ALA A 1 92 ? 2.299 -12.212 -5.879 1.00 90.88 92 ALA A CA 1
ATOM 762 C C . ALA A 1 92 ? 2.354 -12.336 -7.404 1.00 90.88 92 ALA A C 1
ATOM 764 O O . ALA A 1 92 ? 2.920 -11.465 -8.057 1.00 90.88 92 ALA A O 1
ATOM 765 N N . HIS A 1 93 ? 1.757 -13.378 -7.992 1.00 91.31 93 HIS A N 1
ATOM 766 C CA . HIS A 1 93 ? 1.719 -13.565 -9.458 1.00 91.31 93 HIS A CA 1
ATOM 767 C C . HIS A 1 93 ? 3.105 -13.447 -10.133 1.00 91.31 93 HIS A C 1
ATOM 769 O O . HIS A 1 93 ? 3.260 -12.711 -11.111 1.00 91.31 93 HIS A O 1
ATOM 775 N N . ASP A 1 94 ? 4.123 -14.105 -9.563 1.00 89.62 94 ASP A N 1
ATOM 776 C CA . ASP A 1 94 ? 5.526 -14.077 -10.031 1.00 89.62 94 ASP A CA 1
ATOM 777 C C . ASP A 1 94 ? 6.117 -12.662 -10.157 1.00 89.62 94 ASP A C 1
ATOM 779 O O . ASP A 1 94 ? 6.990 -12.376 -10.979 1.00 89.62 94 ASP A O 1
ATOM 783 N N . SER A 1 95 ? 5.587 -11.743 -9.357 1.00 88.88 95 SER A N 1
ATOM 784 C CA . SER A 1 95 ? 5.884 -10.322 -9.390 1.00 88.88 95 SER A CA 1
ATOM 785 C C . SER A 1 95 ? 6.134 -9.799 -7.985 1.00 88.88 95 SER A C 1
ATOM 787 O O . SER A 1 95 ? 5.563 -10.285 -7.011 1.00 88.88 95 SER A O 1
ATOM 789 N N . VAL A 1 96 ? 6.988 -8.783 -7.883 1.00 85.69 96 VAL A N 1
ATOM 790 C CA . VAL A 1 96 ? 7.364 -8.162 -6.610 1.00 85.69 96 VAL A CA 1
ATOM 791 C C . VAL A 1 96 ? 6.682 -6.805 -6.489 1.00 85.69 96 VAL A C 1
ATOM 793 O O . VAL A 1 96 ? 6.591 -6.052 -7.462 1.00 85.69 96 VAL A O 1
ATOM 796 N N . PHE A 1 97 ? 6.240 -6.472 -5.281 1.00 87.44 97 PHE A N 1
ATOM 797 C CA . PHE A 1 97 ? 5.598 -5.203 -4.965 1.00 87.44 97 PHE A CA 1
ATOM 798 C C . PHE A 1 97 ? 6.124 -4.618 -3.645 1.00 87.44 97 PHE A C 1
ATOM 800 O O . PHE A 1 97 ? 6.490 -5.359 -2.730 1.00 87.44 97 PHE A O 1
ATOM 807 N N . PHE A 1 98 ? 6.098 -3.287 -3.506 1.00 85.81 98 PHE A N 1
ATOM 808 C CA . PHE A 1 98 ? 6.134 -2.635 -2.194 1.00 85.81 98 PHE A CA 1
ATOM 809 C C . PHE A 1 98 ? 4.736 -2.491 -1.659 1.00 85.81 98 PHE A C 1
ATOM 811 O O . PHE A 1 98 ? 3.936 -1.741 -2.215 1.00 85.81 98 PHE A O 1
ATOM 818 N N . PHE A 1 99 ? 4.498 -3.128 -0.526 1.00 88.31 99 PHE A N 1
ATOM 819 C CA . PHE A 1 99 ? 3.369 -2.817 0.316 1.00 88.31 99 PHE A CA 1
ATOM 820 C C . PHE A 1 99 ? 3.759 -1.746 1.321 1.00 88.31 99 PHE A C 1
ATOM 822 O O . PHE A 1 99 ? 4.631 -1.954 2.163 1.00 88.31 99 PHE A O 1
ATOM 829 N N . LYS A 1 100 ? 3.115 -0.587 1.218 1.00 88.94 100 LYS A N 1
ATOM 830 C CA . LYS A 1 100 ? 3.296 0.531 2.140 1.00 88.94 100 LYS A CA 1
ATOM 831 C C . LYS A 1 100 ? 2.035 0.671 2.967 1.00 88.94 100 LYS A C 1
ATOM 833 O O . LYS A 1 100 ? 0.933 0.680 2.419 1.00 88.94 100 LYS A O 1
ATOM 838 N N . SER A 1 101 ? 2.203 0.817 4.271 1.00 90.25 101 SER A N 1
ATOM 839 C CA . SER A 1 101 ? 1.105 1.026 5.207 1.00 90.25 101 SER A CA 1
ATOM 840 C C . SER A 1 101 ? 1.466 2.135 6.178 1.00 90.25 101 SER A C 1
ATOM 842 O O . SER A 1 101 ? 2.596 2.216 6.664 1.00 90.25 101 SER A O 1
ATOM 844 N N . MET A 1 102 ? 0.511 3.023 6.423 1.00 90.12 102 MET A N 1
ATOM 845 C CA . MET A 1 102 ? 0.685 4.157 7.312 1.00 90.12 102 MET A CA 1
ATOM 846 C C . MET A 1 102 ? -0.575 4.404 8.112 1.00 90.12 102 MET A C 1
ATOM 848 O O . MET A 1 102 ? -1.676 4.448 7.566 1.00 90.12 102 MET A O 1
ATOM 852 N N . CYS A 1 103 ? -0.392 4.648 9.401 1.00 91.62 103 CYS A N 1
ATOM 853 C CA . CYS A 1 103 ? -1.407 5.241 10.248 1.00 91.62 103 CYS A CA 1
ATOM 854 C C . CYS A 1 103 ? -0.988 6.675 10.567 1.00 91.62 103 CYS A C 1
ATOM 856 O O . CYS A 1 103 ? 0.150 6.917 10.968 1.00 91.62 103 CYS A O 1
ATOM 858 N N . LYS A 1 104 ? -1.895 7.636 10.407 1.00 89.94 104 LYS A N 1
ATOM 859 C CA . LYS A 1 104 ? -1.701 9.019 10.847 1.00 89.94 104 LYS A CA 1
ATOM 860 C C . LYS A 1 104 ? -2.994 9.521 11.465 1.00 89.94 104 LYS A C 1
ATOM 862 O O . LYS A 1 104 ? -4.017 9.572 10.788 1.00 89.94 104 LYS A O 1
ATOM 867 N N . GLU A 1 105 ? -2.937 9.882 12.745 1.00 91.12 105 GLU A N 1
ATOM 868 C CA . GLU A 1 105 ? -4.085 10.412 13.498 1.00 91.12 105 GLU A CA 1
ATOM 869 C C . GLU A 1 105 ? -5.320 9.488 13.415 1.00 91.12 105 GLU A C 1
ATOM 871 O O . GLU A 1 105 ? -6.449 9.928 13.204 1.00 91.12 105 GLU A O 1
ATOM 876 N N . GLY A 1 106 ? -5.094 8.172 13.520 1.00 89.50 106 GLY A N 1
ATOM 877 C CA . GLY A 1 106 ? -6.141 7.146 13.415 1.00 89.50 106 GLY A CA 1
ATOM 878 C C . GLY A 1 106 ? -6.682 6.913 11.999 1.00 89.50 106 GLY A C 1
ATOM 879 O O . GLY A 1 106 ? -7.549 6.067 11.812 1.00 89.50 106 GLY A O 1
ATOM 880 N N . SER A 1 107 ? -6.195 7.639 10.991 1.00 89.88 107 SER A N 1
ATOM 881 C CA . SER A 1 107 ? -6.506 7.365 9.586 1.00 89.88 107 SER A CA 1
ATOM 882 C C . SER A 1 107 ? -5.478 6.418 8.984 1.00 89.88 107 SER A C 1
ATOM 884 O O . SER A 1 107 ? -4.286 6.536 9.270 1.00 89.88 107 SER A O 1
ATOM 886 N N . PHE A 1 108 ? -5.933 5.510 8.126 1.00 91.75 108 PHE A N 1
ATOM 887 C CA . PHE A 1 108 ? -5.105 4.470 7.527 1.00 91.75 108 PHE A CA 1
ATOM 888 C C . PHE A 1 108 ? -4.913 4.712 6.035 1.00 91.75 108 PHE A C 1
ATOM 890 O O . PHE A 1 108 ? -5.842 5.114 5.326 1.00 91.75 108 PHE A O 1
ATOM 897 N N . PHE A 1 109 ? -3.694 4.460 5.574 1.00 89.88 109 PHE A N 1
ATOM 898 C CA . PHE A 1 109 ? -3.273 4.606 4.191 1.00 89.88 109 PHE A CA 1
ATOM 899 C C . PHE A 1 109 ? -2.531 3.343 3.774 1.00 89.88 109 PHE A C 1
ATOM 901 O O . PHE A 1 109 ? -1.592 2.923 4.450 1.00 89.88 109 PHE A O 1
ATOM 908 N N . TRP A 1 110 ? -2.927 2.778 2.641 1.00 90.88 110 TRP A N 1
ATOM 909 C CA . TRP A 1 110 ? -2.248 1.656 2.008 1.00 90.88 110 TRP A CA 1
ATOM 910 C C . TRP A 1 110 ? -1.927 2.005 0.566 1.00 90.88 110 TRP A C 1
ATOM 912 O O . TRP A 1 110 ? -2.746 2.603 -0.128 1.00 90.88 110 TRP A O 1
ATOM 922 N N . ALA A 1 111 ? -0.749 1.620 0.100 1.00 87.12 111 ALA A N 1
ATOM 923 C CA . ALA A 1 111 ? -0.419 1.653 -1.315 1.00 87.12 111 ALA A CA 1
ATOM 924 C C . ALA A 1 111 ? 0.357 0.403 -1.679 1.00 87.12 111 ALA A C 1
ATOM 926 O O . ALA A 1 111 ? 1.149 -0.110 -0.880 1.00 87.12 111 ALA A O 1
ATOM 927 N N . LEU A 1 112 ? 0.147 -0.030 -2.916 1.00 85.44 112 LEU A N 1
ATOM 928 C CA . LEU A 1 112 ? 0.981 -1.034 -3.535 1.00 85.44 112 LEU A CA 1
ATOM 929 C C . LEU A 1 112 ? 1.699 -0.442 -4.737 1.00 85.44 112 LEU A C 1
ATOM 931 O O . LEU A 1 112 ? 1.093 0.210 -5.585 1.00 85.44 112 LEU A O 1
ATOM 935 N N . GLN A 1 113 ? 3.004 -0.668 -4.790 1.00 85.25 113 GLN A N 1
ATOM 936 C CA . GLN A 1 113 ? 3.852 -0.218 -5.880 1.00 85.25 113 GLN A CA 1
ATOM 937 C C . GLN A 1 113 ? 4.495 -1.433 -6.541 1.00 85.25 113 GLN A C 1
ATOM 939 O O . GLN A 1 113 ? 5.285 -2.129 -5.911 1.00 85.25 113 GLN A O 1
ATOM 944 N N . TYR A 1 114 ? 4.168 -1.673 -7.808 1.00 85.00 114 TYR A N 1
ATOM 945 C CA . TYR A 1 114 ? 4.799 -2.720 -8.607 1.00 85.00 114 TYR A CA 1
ATOM 946 C C . TYR A 1 114 ? 6.294 -2.443 -8.818 1.00 85.00 114 TYR A C 1
ATOM 948 O O . TYR A 1 114 ? 6.703 -1.298 -9.023 1.00 85.00 114 TYR A O 1
ATOM 956 N N . VAL A 1 115 ? 7.108 -3.499 -8.768 1.00 82.00 115 VAL A N 1
ATOM 957 C CA . VAL A 1 115 ? 8.559 -3.448 -8.986 1.00 82.00 115 VAL A CA 1
ATOM 958 C C . VAL A 1 115 ? 8.878 -4.051 -10.346 1.00 82.00 115 VAL A C 1
ATOM 960 O O . VAL A 1 115 ? 9.216 -5.227 -10.463 1.00 82.00 115 VAL A O 1
ATOM 963 N N . GLY A 1 116 ? 8.762 -3.239 -11.391 1.00 77.44 116 GLY A N 1
ATOM 964 C CA . GLY A 1 116 ? 9.033 -3.674 -12.755 1.00 77.44 116 GLY A CA 1
ATOM 965 C C . GLY A 1 116 ? 8.621 -2.635 -13.791 1.00 77.44 116 GLY A C 1
ATOM 966 O O . GLY A 1 116 ? 8.622 -1.438 -13.516 1.00 77.44 116 GLY A O 1
ATOM 967 N N . ASP A 1 117 ? 8.288 -3.117 -14.986 1.00 76.44 117 ASP A N 1
ATOM 968 C CA . ASP A 1 117 ? 7.799 -2.306 -16.103 1.00 76.44 117 ASP A CA 1
ATOM 969 C C . ASP A 1 117 ? 6.452 -1.635 -15.774 1.00 76.44 117 ASP A C 1
ATOM 971 O O . ASP A 1 117 ? 5.508 -2.305 -15.351 1.00 76.44 117 ASP A O 1
ATOM 975 N N . GLU A 1 118 ? 6.341 -0.323 -15.992 1.00 77.00 118 GLU A N 1
ATOM 976 C CA . GLU A 1 118 ? 5.112 0.437 -15.724 1.00 77.00 118 GLU A CA 1
ATOM 977 C C . GLU A 1 118 ? 3.898 -0.128 -16.476 1.00 77.00 118 GLU A C 1
ATOM 979 O O . GLU A 1 118 ? 2.808 -0.198 -15.911 1.00 77.00 118 GLU A O 1
ATOM 984 N N . ASN A 1 119 ? 4.079 -0.620 -17.704 1.00 79.19 119 ASN A N 1
ATOM 985 C CA . ASN A 1 119 ? 2.984 -1.178 -18.498 1.00 79.19 119 ASN A CA 1
ATOM 986 C C . ASN A 1 119 ? 2.434 -2.466 -17.882 1.00 79.19 119 ASN A C 1
ATOM 988 O O . ASN A 1 119 ? 1.245 -2.744 -17.992 1.00 79.19 119 ASN A O 1
ATOM 992 N N . LYS A 1 120 ? 3.286 -3.241 -17.200 1.00 83.62 120 LYS A N 1
ATOM 993 C CA . LYS A 1 120 ? 2.864 -4.452 -16.485 1.00 83.62 120 LYS A CA 1
ATOM 994 C C . LYS A 1 120 ? 2.168 -4.133 -15.168 1.00 83.62 120 LYS A C 1
ATOM 996 O O . LYS A 1 120 ? 1.417 -4.964 -14.673 1.00 83.62 120 LYS A O 1
ATOM 1001 N N . ALA A 1 121 ? 2.376 -2.944 -14.598 1.00 85.31 121 ALA A N 1
ATOM 1002 C CA . ALA A 1 121 ? 1.683 -2.541 -13.377 1.00 85.31 121 ALA A CA 1
ATOM 1003 C C . ALA A 1 121 ? 0.160 -2.444 -13.586 1.00 85.31 121 ALA A C 1
ATOM 1005 O O . ALA A 1 121 ? -0.597 -2.668 -12.643 1.00 85.31 121 ALA A O 1
ATOM 1006 N N . GLU A 1 122 ? -0.291 -2.144 -14.811 1.00 83.69 122 GLU A N 1
ATOM 1007 C CA . GLU A 1 122 ? -1.717 -2.061 -15.160 1.00 83.69 122 GLU A CA 1
ATOM 1008 C C . GLU A 1 122 ? -2.430 -3.424 -15.141 1.00 83.69 122 GLU A C 1
ATOM 1010 O O . GLU A 1 122 ? -3.658 -3.467 -15.047 1.00 83.69 122 GLU A O 1
ATOM 1015 N N . ASP A 1 123 ? -1.681 -4.530 -15.172 1.00 87.75 123 ASP A N 1
ATOM 1016 C CA . ASP A 1 123 ? -2.230 -5.889 -15.114 1.00 87.75 123 ASP A CA 1
ATOM 1017 C C . ASP A 1 123 ? -2.666 -6.291 -13.697 1.00 87.75 123 ASP A C 1
ATOM 1019 O O . ASP A 1 123 ? -3.185 -7.394 -13.505 1.00 87.75 123 ASP A O 1
ATOM 1023 N N . PHE A 1 124 ? -2.468 -5.428 -12.695 1.00 88.38 124 PHE A N 1
ATOM 1024 C CA . PHE A 1 124 ? -2.737 -5.735 -11.295 1.00 88.38 124 PHE A CA 1
ATOM 1025 C C . PHE A 1 124 ? -3.735 -4.761 -10.656 1.00 88.38 124 PHE A C 1
ATOM 1027 O O . PHE A 1 124 ? -3.670 -3.546 -10.834 1.00 88.38 124 PHE A O 1
ATOM 1034 N N . LEU A 1 125 ? -4.645 -5.309 -9.849 1.00 85.62 125 LEU A N 1
ATOM 1035 C CA . LEU A 1 125 ? -5.457 -4.571 -8.885 1.00 85.62 125 LEU A CA 1
ATOM 1036 C C . LEU A 1 125 ? -5.130 -5.014 -7.468 1.00 85.62 125 LEU A C 1
ATOM 1038 O O . LEU A 1 125 ? -4.721 -6.150 -7.221 1.00 85.62 125 LEU A O 1
ATOM 1042 N N . TYR A 1 126 ? -5.366 -4.101 -6.534 1.00 86.25 126 TYR A N 1
ATOM 1043 C CA . TYR A 1 126 ? -5.099 -4.318 -5.123 1.00 86.25 126 TYR A CA 1
ATOM 1044 C C . TYR A 1 126 ? -6.383 -4.157 -4.328 1.00 86.25 126 TYR A C 1
ATOM 1046 O O . TYR A 1 126 ? -7.146 -3.205 -4.537 1.00 86.25 126 TYR A O 1
ATOM 1054 N N . GLU A 1 127 ? -6.593 -5.091 -3.412 1.00 89.44 127 GLU A N 1
ATOM 1055 C CA . GLU A 1 127 ? -7.767 -5.156 -2.557 1.00 89.44 127 GLU A CA 1
ATOM 1056 C C . GLU A 1 127 ? -7.322 -5.187 -1.097 1.00 89.44 127 GLU A C 1
ATOM 1058 O O . GLU A 1 127 ? -6.403 -5.918 -0.717 1.00 89.44 127 GLU A O 1
ATOM 1063 N N . VAL A 1 128 ? -7.993 -4.384 -0.279 1.00 90.56 128 VAL A N 1
ATOM 1064 C CA . VAL A 1 128 ? -7.883 -4.410 1.175 1.00 90.56 128 VAL A CA 1
ATOM 1065 C C . VAL A 1 128 ? -9.255 -4.738 1.727 1.00 90.56 128 VAL A C 1
ATOM 1067 O O . VAL A 1 128 ? -10.211 -3.979 1.556 1.00 90.56 128 VAL A O 1
ATOM 1070 N N . GLU A 1 129 ? -9.346 -5.867 2.406 1.00 92.69 129 GLU A N 1
ATOM 1071 C CA . GLU A 1 129 ? -10.500 -6.244 3.204 1.00 92.69 129 GLU A CA 1
ATOM 1072 C C . GLU A 1 129 ? -10.199 -5.907 4.660 1.00 92.69 129 GLU A C 1
ATOM 1074 O O . GLU A 1 129 ? -9.369 -6.561 5.282 1.00 92.69 129 GLU A O 1
ATOM 1079 N N . ILE A 1 130 ? -10.853 -4.889 5.212 1.00 93.50 130 ILE A N 1
ATOM 1080 C CA . ILE A 1 130 ? -10.787 -4.609 6.649 1.00 93.50 130 ILE A CA 1
ATOM 1081 C C . ILE A 1 130 ? -11.861 -5.424 7.368 1.00 93.50 130 ILE A C 1
ATOM 1083 O O . ILE A 1 130 ? -13.004 -5.501 6.909 1.00 93.50 130 ILE A O 1
ATOM 1087 N N . PHE A 1 131 ? -11.507 -6.022 8.500 1.00 93.75 131 PHE A N 1
ATOM 1088 C CA . PHE A 1 131 ? -12.431 -6.846 9.274 1.00 93.75 131 PHE A CA 1
ATOM 1089 C C . PHE A 1 131 ? -12.113 -6.781 10.767 1.00 93.75 131 PHE A C 1
ATOM 1091 O O . PHE A 1 131 ? -10.998 -6.457 11.173 1.00 93.75 131 PHE A O 1
ATOM 1098 N N . ASN A 1 132 ? -13.110 -7.106 11.588 1.00 93.88 132 ASN A N 1
ATOM 1099 C CA . ASN A 1 132 ? -12.937 -7.317 13.018 1.00 93.88 132 ASN A CA 1
ATOM 1100 C C . ASN A 1 132 ? -13.390 -8.746 13.344 1.00 93.88 132 ASN A C 1
ATOM 1102 O O . ASN A 1 132 ? -14.554 -9.045 13.108 1.00 93.88 132 ASN A O 1
ATOM 1106 N N . PRO A 1 133 ? -12.527 -9.620 13.888 1.00 91.00 133 PRO A N 1
ATOM 1107 C CA . PRO A 1 133 ? -12.846 -11.030 14.107 1.00 91.00 133 PRO A CA 1
ATOM 1108 C C . PRO A 1 133 ? -13.966 -11.251 15.130 1.00 91.00 133 PRO A C 1
ATOM 1110 O O . PRO A 1 133 ? -14.551 -12.327 15.166 1.00 91.00 133 PRO A O 1
ATOM 1113 N N . THR A 1 134 ? -14.288 -10.249 15.956 1.00 92.19 134 THR A N 1
ATOM 1114 C CA . THR A 1 134 ? -15.427 -10.309 16.885 1.00 92.19 134 THR A CA 1
ATOM 1115 C C . THR A 1 134 ? -16.744 -9.870 16.243 1.00 92.19 134 THR A C 1
ATOM 1117 O O . THR A 1 134 ? -17.790 -9.900 16.889 1.00 92.19 134 THR A O 1
ATOM 1120 N N . ARG A 1 135 ? -16.716 -9.451 14.972 1.00 88.00 135 ARG A N 1
ATOM 1121 C CA . ARG A 1 135 ? -17.869 -8.978 14.205 1.00 88.00 135 ARG A CA 1
ATOM 1122 C C . ARG A 1 135 ? -18.010 -9.786 12.918 1.00 88.00 135 ARG A C 1
ATOM 1124 O O . ARG A 1 135 ? -17.041 -10.288 12.367 1.00 88.00 135 ARG A O 1
ATOM 1131 N N . VAL A 1 136 ? -19.237 -9.878 12.415 1.00 86.75 136 VAL A N 1
ATOM 1132 C CA . VAL A 1 136 ? -19.530 -10.584 11.153 1.00 86.75 136 VAL A CA 1
ATOM 1133 C C . VAL A 1 136 ? -19.236 -9.700 9.930 1.00 86.75 136 VAL A C 1
ATOM 1135 O O . VAL A 1 136 ? -19.073 -10.190 8.817 1.00 86.75 136 VAL A O 1
ATOM 1138 N N . GLU A 1 137 ? -19.156 -8.383 10.120 1.00 87.44 137 GLU A N 1
ATOM 1139 C CA . GLU A 1 137 ? -18.998 -7.427 9.029 1.00 87.44 137 GLU A CA 1
ATOM 1140 C C . GLU A 1 137 ? -17.535 -7.240 8.611 1.00 87.44 137 GLU A C 1
ATOM 1142 O O . GLU A 1 137 ? -16.654 -6.955 9.427 1.00 87.44 137 GLU A O 1
ATOM 1147 N N . CYS A 1 138 ? -17.310 -7.283 7.302 1.00 88.88 138 CYS A N 1
ATOM 1148 C CA . CYS A 1 138 ? -16.072 -6.884 6.647 1.00 88.88 138 CYS A CA 1
ATOM 1149 C C . CYS A 1 138 ? -16.347 -5.744 5.659 1.00 88.88 138 CYS A C 1
ATOM 1151 O O . CYS A 1 138 ? -17.491 -5.477 5.273 1.00 88.88 138 CYS A O 1
ATOM 1153 N N . LYS A 1 139 ? -15.293 -5.041 5.244 1.00 89.62 139 LYS A N 1
ATOM 1154 C CA . LYS A 1 139 ? -15.380 -4.014 4.209 1.00 89.62 139 LYS A CA 1
ATOM 1155 C C . LYS A 1 139 ? -14.249 -4.149 3.209 1.00 89.62 139 LYS A C 1
ATOM 1157 O O . LYS A 1 139 ? -13.079 -4.071 3.566 1.00 89.62 139 LYS A O 1
ATOM 1162 N N . PHE A 1 140 ? -14.634 -4.259 1.945 1.00 88.38 140 PHE A N 1
ATOM 1163 C CA . PHE A 1 140 ? -13.717 -4.326 0.818 1.00 88.38 140 PHE A CA 1
ATOM 1164 C C . PHE A 1 140 ? -13.458 -2.941 0.244 1.00 88.38 140 PHE A C 1
ATOM 1166 O O . PHE A 1 140 ? -14.380 -2.150 0.017 1.00 88.38 140 PHE A O 1
ATOM 1173 N N . ILE A 1 141 ? -12.184 -2.651 0.009 1.00 86.38 141 ILE A N 1
ATOM 1174 C CA . ILE A 1 141 ? -11.729 -1.412 -0.596 1.00 86.38 141 ILE A CA 1
ATOM 1175 C C . ILE A 1 141 ? -10.709 -1.758 -1.675 1.00 86.38 141 ILE A C 1
ATOM 1177 O O . ILE A 1 141 ? -9.739 -2.463 -1.425 1.00 86.38 141 ILE A O 1
ATOM 1181 N N . GLU A 1 142 ? -10.928 -1.240 -2.878 1.00 82.44 142 GLU A N 1
ATOM 1182 C CA . GLU A 1 142 ? -10.071 -1.494 -4.036 1.00 82.44 142 GLU A CA 1
ATOM 1183 C C . GLU A 1 142 ? -9.437 -0.185 -4.505 1.00 82.44 142 GLU A C 1
ATOM 1185 O O . GLU A 1 142 ? -10.127 0.837 -4.641 1.00 82.44 142 GLU A O 1
ATOM 1190 N N . GLY A 1 143 ? -8.139 -0.204 -4.801 1.00 73.25 143 GLY A N 1
ATOM 1191 C CA . GLY A 1 143 ? -7.435 0.991 -5.259 1.00 73.25 143 GLY A CA 1
ATOM 1192 C C . GLY A 1 143 ? -5.922 0.840 -5.338 1.00 73.25 143 GLY A C 1
ATOM 1193 O O . GLY A 1 143 ? -5.333 0.018 -4.649 1.00 73.25 143 GLY A O 1
ATOM 1194 N N . VAL A 1 144 ? -5.290 1.700 -6.141 1.00 68.25 144 VAL A N 1
ATOM 1195 C CA . VAL A 1 144 ? -3.820 1.855 -6.197 1.00 68.25 144 VAL A CA 1
ATOM 1196 C C . VAL A 1 144 ? -3.271 2.462 -4.900 1.00 68.25 144 VAL A C 1
ATOM 1198 O O . VAL A 1 144 ? -2.225 2.063 -4.393 1.00 68.25 144 VAL A O 1
ATOM 1201 N N . CYS A 1 145 ? -4.019 3.413 -4.340 1.00 75.00 145 CYS A N 1
ATOM 1202 C CA . CYS A 1 145 ? -3.801 3.977 -3.019 1.00 75.00 145 CYS A CA 1
ATOM 1203 C C . CYS A 1 145 ? -5.147 4.005 -2.303 1.00 75.00 145 CYS A C 1
ATOM 1205 O O . CYS A 1 145 ? -6.114 4.588 -2.799 1.00 75.00 145 CYS A O 1
ATOM 1207 N N . ILE A 1 146 ? -5.212 3.365 -1.146 1.00 80.75 146 ILE A N 1
ATOM 1208 C CA . ILE A 1 146 ? -6.418 3.240 -0.346 1.00 80.75 146 ILE A CA 1
ATOM 1209 C C . ILE A 1 146 ? -6.265 4.129 0.875 1.00 80.75 146 ILE A C 1
ATOM 1211 O O . ILE A 1 146 ? -5.291 4.034 1.615 1.00 80.75 146 ILE A O 1
ATOM 1215 N N . TYR A 1 147 ? -7.257 4.984 1.085 1.00 84.75 147 TYR A N 1
ATOM 1216 C CA . TYR A 1 147 ? -7.386 5.797 2.280 1.00 84.75 147 TYR A CA 1
ATOM 1217 C C . TYR A 1 147 ? -8.659 5.425 3.012 1.00 84.75 147 TYR A C 1
ATOM 1219 O O . TYR A 1 147 ? -9.733 5.382 2.407 1.00 84.75 147 TYR A O 1
ATOM 1227 N N . THR A 1 148 ? -8.541 5.235 4.322 1.00 84.88 148 THR A N 1
ATOM 1228 C CA . THR A 1 148 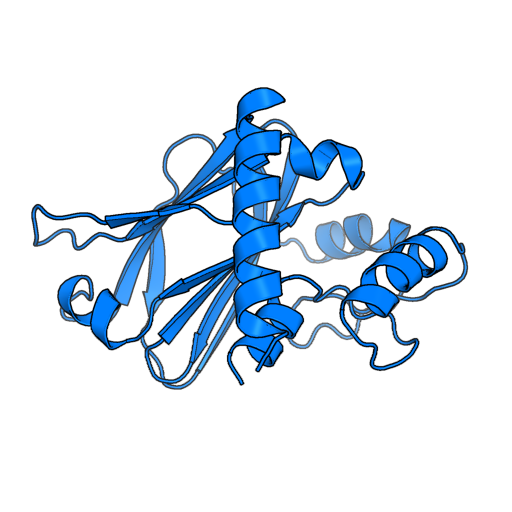? -9.700 5.069 5.191 1.00 84.88 148 THR A CA 1
ATOM 1229 C C . THR A 1 148 ? -9.585 6.019 6.387 1.00 84.88 148 THR A C 1
ATOM 1231 O O . THR A 1 148 ? -8.672 5.864 7.203 1.00 84.88 148 THR A O 1
ATOM 1234 N N . PRO A 1 149 ? -10.475 7.024 6.506 1.00 88.00 149 PRO A N 1
ATOM 1235 C CA . PRO A 1 149 ? -10.473 7.943 7.638 1.00 88.00 149 PRO A CA 1
ATOM 1236 C C . PRO A 1 149 ? -10.816 7.211 8.937 1.00 88.00 149 PRO A C 1
ATOM 1238 O O . PRO A 1 149 ? -11.555 6.224 8.919 1.00 88.00 149 PRO A O 1
ATOM 1241 N N . ASN A 1 150 ? -10.371 7.764 10.069 1.00 89.00 150 ASN A N 1
ATOM 1242 C CA . ASN A 1 150 ? -10.640 7.217 11.406 1.00 89.00 150 ASN A CA 1
ATOM 1243 C C . ASN A 1 150 ? -12.134 6.881 11.632 1.00 89.00 150 ASN A C 1
ATOM 1245 O O . ASN A 1 150 ? -12.487 5.792 12.078 1.00 89.00 150 ASN A O 1
ATOM 1249 N N . ALA A 1 151 ? -13.033 7.779 11.214 1.00 88.69 151 ALA A N 1
ATOM 1250 C CA . ALA A 1 151 ? -14.481 7.594 11.348 1.00 88.69 151 ALA A CA 1
ATOM 1251 C C . ALA A 1 151 ? -15.026 6.338 10.637 1.00 88.69 151 ALA A C 1
ATOM 1253 O O . ALA A 1 151 ? -16.054 5.806 11.040 1.00 88.69 151 ALA A O 1
ATOM 1254 N N . MET A 1 152 ? -14.349 5.855 9.589 1.00 88.06 152 MET A N 1
ATOM 1255 C CA . MET A 1 152 ? -14.750 4.657 8.844 1.00 88.06 152 MET A CA 1
ATOM 1256 C C . MET A 1 152 ? -14.113 3.373 9.386 1.00 88.06 152 MET A C 1
ATOM 1258 O O . MET A 1 152 ? -14.687 2.304 9.195 1.00 88.06 152 MET A O 1
ATOM 1262 N N . VAL A 1 153 ? -12.946 3.460 10.032 1.00 91.38 153 VAL A N 1
ATOM 1263 C CA . VAL A 1 153 ? -12.245 2.292 10.601 1.00 91.38 153 VAL A CA 1
ATOM 1264 C C . VAL A 1 153 ? -12.651 1.991 12.035 1.00 91.38 153 VAL A C 1
ATOM 1266 O O . VAL A 1 153 ? -12.471 0.860 12.464 1.00 91.38 153 VAL A O 1
ATOM 1269 N N . GLY A 1 154 ? -13.208 2.960 12.772 1.00 91.50 154 GLY A N 1
ATOM 1270 C CA . GLY A 1 154 ? -13.457 2.825 14.211 1.00 91.50 154 GLY A CA 1
ATOM 1271 C C . GLY A 1 154 ? -14.255 1.575 14.597 1.00 91.50 154 GLY A C 1
ATOM 1272 O O . GLY A 1 154 ? -13.949 0.942 15.601 1.00 91.50 154 GLY A O 1
ATOM 1273 N N . GLN A 1 155 ? -15.218 1.163 13.767 1.00 92.62 155 GLN A N 1
ATOM 1274 C CA . GLN A 1 155 ? -16.012 -0.049 14.001 1.00 92.62 155 GLN A CA 1
ATOM 1275 C C . GLN A 1 155 ? -15.272 -1.367 13.709 1.00 92.62 155 GLN A C 1
ATOM 1277 O O . GLN A 1 155 ? -15.708 -2.424 14.158 1.00 92.62 155 GLN A O 1
ATOM 1282 N N . TYR A 1 156 ? -14.166 -1.311 12.967 1.00 94.06 156 TYR A N 1
ATOM 1283 C CA . TYR A 1 156 ? -13.344 -2.466 12.598 1.00 94.06 156 TYR A CA 1
ATOM 1284 C C . TYR A 1 156 ? -12.107 -2.628 13.494 1.00 94.06 156 TYR A C 1
ATOM 1286 O O . TYR A 1 156 ? -11.363 -3.589 13.330 1.00 94.06 156 TYR A O 1
ATOM 1294 N N . LEU A 1 157 ? -11.875 -1.713 14.442 1.00 94.19 157 LEU A N 1
ATOM 1295 C CA . LEU A 1 157 ? -10.773 -1.839 15.393 1.00 94.19 157 LEU A CA 1
ATOM 1296 C C . LEU A 1 157 ? -11.065 -2.935 16.426 1.00 94.19 157 LEU A C 1
ATOM 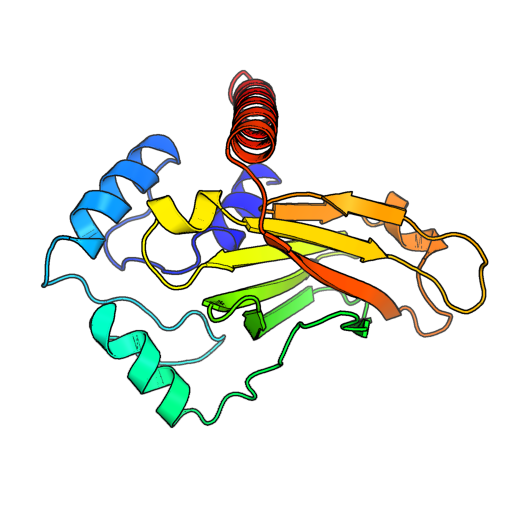1298 O O . LEU A 1 157 ? -12.187 -3.046 16.926 1.00 94.19 157 LEU A O 1
ATOM 1302 N N . THR A 1 158 ? -10.042 -3.715 16.770 1.00 94.06 158 THR A N 1
ATOM 1303 C CA . THR A 1 158 ? -10.079 -4.641 17.909 1.00 94.06 158 THR A CA 1
ATOM 1304 C C . THR A 1 158 ? -10.121 -3.878 19.238 1.00 94.06 158 THR A C 1
ATOM 1306 O O . THR A 1 158 ? -9.911 -2.662 19.283 1.00 94.06 158 THR A O 1
ATOM 1309 N N . GLU A 1 159 ? -10.336 -4.592 20.345 1.00 94.00 159 GLU A N 1
ATOM 1310 C CA . GLU A 1 159 ? -10.255 -4.024 21.702 1.00 94.00 159 GLU A CA 1
ATOM 1311 C C . GLU A 1 159 ? -8.881 -3.382 21.980 1.00 94.00 159 GLU A C 1
ATOM 1313 O O . GLU A 1 159 ? -8.799 -2.299 22.562 1.00 94.00 159 GLU A O 1
ATOM 1318 N N . ASP A 1 160 ? -7.812 -3.974 21.436 1.00 95.06 160 ASP A N 1
ATOM 1319 C CA . ASP A 1 160 ? -6.433 -3.466 21.500 1.00 95.06 160 ASP A CA 1
ATOM 1320 C C . ASP A 1 160 ? -6.148 -2.283 20.554 1.00 95.06 160 ASP A C 1
ATOM 1322 O O . ASP A 1 160 ? -5.012 -1.799 20.463 1.00 95.06 160 ASP A O 1
ATOM 1326 N N . LYS A 1 161 ? -7.175 -1.784 19.853 1.00 94.12 161 LYS A N 1
ATOM 1327 C CA . LYS A 1 161 ? -7.088 -0.726 18.833 1.00 94.12 161 LYS A CA 1
ATOM 1328 C C . LYS A 1 161 ? -6.196 -1.107 17.654 1.00 94.12 161 LYS A C 1
ATOM 1330 O O . LYS A 1 161 ? -5.536 -0.251 17.056 1.00 94.12 161 LYS A O 1
ATOM 1335 N N . ASP A 1 162 ? -6.179 -2.384 17.307 1.00 94.25 162 ASP A N 1
ATOM 1336 C CA . ASP A 1 162 ? -5.537 -2.856 16.093 1.00 94.25 162 ASP A CA 1
ATOM 1337 C C . ASP A 1 162 ? -6.541 -2.886 14.950 1.00 94.25 162 ASP A C 1
ATOM 1339 O O . ASP A 1 162 ? -7.695 -3.272 15.127 1.00 94.25 162 ASP A O 1
ATOM 1343 N N . LEU A 1 163 ? -6.088 -2.497 13.762 1.00 95.12 163 LEU A N 1
ATOM 1344 C CA . LEU A 1 163 ? -6.821 -2.731 12.533 1.00 95.12 163 LEU A CA 1
ATOM 1345 C C . LEU A 1 163 ? -6.277 -3.997 11.880 1.00 95.12 163 LEU A C 1
ATOM 1347 O O . LEU A 1 163 ? -5.087 -4.062 11.545 1.00 95.12 163 LEU A O 1
ATOM 1351 N N . LEU A 1 164 ? -7.150 -4.988 11.716 1.00 94.69 164 LEU A N 1
ATOM 1352 C CA . LEU A 1 164 ? -6.858 -6.194 10.956 1.00 94.69 164 LEU A CA 1
ATOM 1353 C C . LEU A 1 164 ? -7.376 -6.030 9.534 1.00 94.69 164 LEU A C 1
ATOM 1355 O O . LEU A 1 164 ? -8.456 -5.478 9.304 1.00 94.69 164 LEU A O 1
ATOM 1359 N N . TYR A 1 165 ? -6.578 -6.481 8.578 1.00 93.75 165 TYR A N 1
ATOM 1360 C CA . TYR A 1 165 ? -6.968 -6.447 7.182 1.00 93.75 165 TYR A CA 1
ATOM 1361 C C . TYR A 1 165 ? -6.296 -7.551 6.388 1.00 93.75 165 TYR A C 1
ATOM 1363 O O . TYR A 1 165 ? -5.142 -7.892 6.633 1.00 93.75 165 TYR A O 1
ATOM 1371 N N . ASN A 1 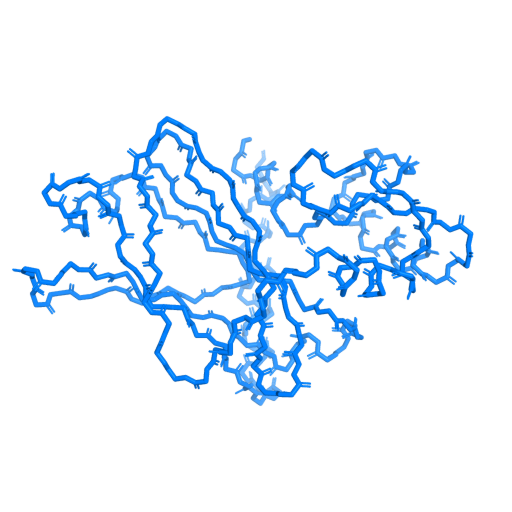166 ? -7.020 -8.092 5.418 1.00 91.75 166 ASN A N 1
ATOM 1372 C CA . ASN A 1 166 ? -6.476 -8.996 4.426 1.00 91.75 166 ASN A CA 1
ATOM 1373 C C . ASN A 1 166 ? -6.098 -8.185 3.184 1.00 91.75 166 ASN A C 1
ATOM 1375 O O . ASN A 1 166 ? -6.928 -7.465 2.623 1.00 91.75 166 ASN A O 1
ATOM 1379 N N . PHE A 1 167 ? -4.833 -8.275 2.784 1.00 89.81 167 PHE A N 1
ATOM 1380 C CA . PHE A 1 167 ? -4.327 -7.621 1.586 1.00 89.81 167 PHE A CA 1
ATOM 1381 C C . PHE A 1 167 ? -4.169 -8.633 0.448 1.00 89.81 167 PHE A C 1
ATOM 1383 O O . PHE A 1 167 ? -3.534 -9.678 0.620 1.00 89.81 167 PHE A O 1
ATOM 1390 N N . ARG A 1 168 ? -4.695 -8.300 -0.736 1.00 89.94 168 ARG A N 1
ATOM 1391 C CA . ARG A 1 168 ? -4.666 -9.178 -1.913 1.00 89.94 168 ARG A CA 1
ATOM 1392 C C . ARG A 1 168 ? -4.212 -8.428 -3.160 1.00 89.94 168 ARG A C 1
ATOM 1394 O O . ARG A 1 168 ? -4.594 -7.280 -3.391 1.00 89.94 168 ARG A O 1
ATOM 1401 N N . VAL A 1 169 ? -3.428 -9.115 -3.987 1.00 89.44 169 VAL A N 1
ATOM 1402 C CA . VAL A 1 169 ? -3.075 -8.680 -5.343 1.00 89.44 169 VAL A CA 1
ATOM 1403 C C . VAL A 1 169 ? -3.820 -9.568 -6.320 1.00 89.44 169 VAL A C 1
ATOM 1405 O O . VAL A 1 169 ? -3.737 -10.793 -6.240 1.00 89.44 169 VAL A O 1
ATOM 1408 N N . ARG A 1 170 ? -4.537 -8.971 -7.265 1.00 89.12 170 ARG A N 1
ATOM 1409 C CA . ARG A 1 170 ? -5.253 -9.696 -8.312 1.00 89.12 170 ARG A CA 1
ATOM 1410 C C . ARG A 1 170 ? -4.717 -9.309 -9.665 1.00 89.12 170 ARG A C 1
ATOM 1412 O O . ARG A 1 170 ? -4.588 -8.127 -9.964 1.00 89.12 170 ARG A O 1
ATOM 1419 N N . LYS A 1 171 ? -4.484 -10.310 -10.505 1.00 90.38 171 LYS A N 1
ATOM 1420 C CA . LYS A 1 171 ? -4.294 -10.077 -11.928 1.00 90.38 171 LYS A CA 1
ATOM 1421 C C . LYS A 1 171 ? -5.641 -9.747 -12.563 1.00 90.38 171 LYS A C 1
ATOM 1423 O O . LYS A 1 171 ? -6.636 -10.423 -12.291 1.00 90.38 171 LYS A O 1
ATOM 1428 N N . VAL A 1 172 ? -5.681 -8.714 -13.389 1.00 89.06 172 VAL A N 1
ATOM 1429 C CA . VAL A 1 172 ? -6.893 -8.267 -14.072 1.00 89.06 172 VAL A CA 1
ATOM 1430 C C . VAL A 1 172 ? -6.740 -8.321 -15.576 1.00 89.06 172 VAL A C 1
ATOM 1432 O O . VAL A 1 172 ? -5.642 -8.270 -16.118 1.00 89.06 172 VAL A O 1
ATOM 1435 N N . ASN A 1 173 ? -7.869 -8.444 -16.268 1.00 91.44 173 ASN A N 1
ATOM 1436 C CA . ASN A 1 173 ? -7.876 -8.307 -17.717 1.00 91.44 173 ASN A CA 1
ATOM 1437 C C . ASN A 1 173 ? -7.890 -6.825 -18.131 1.00 91.44 173 ASN A C 1
ATOM 1439 O O . ASN A 1 173 ? -8.231 -5.934 -17.349 1.00 91.44 173 ASN A O 1
ATOM 1443 N N . LYS A 1 174 ? -7.582 -6.567 -19.405 1.00 84.44 17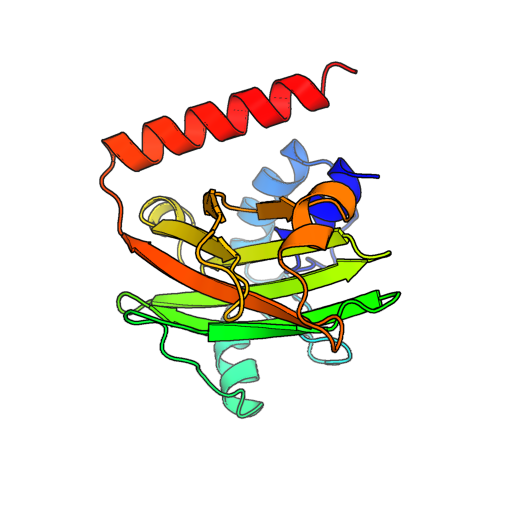4 LYS A N 1
ATOM 1444 C CA . LYS A 1 174 ? -7.516 -5.214 -19.976 1.00 84.44 174 LYS A CA 1
ATOM 1445 C C . LYS A 1 174 ? -8.791 -4.390 -19.751 1.00 84.44 174 LYS A C 1
ATOM 1447 O O . LYS A 1 174 ? -8.715 -3.203 -19.458 1.00 84.44 174 LYS A O 1
ATOM 1452 N N . VAL A 1 175 ? -9.967 -5.020 -19.829 1.00 88.38 175 VAL A N 1
ATOM 1453 C CA . VAL A 1 175 ? -11.260 -4.340 -19.631 1.00 88.38 175 VAL A CA 1
ATOM 1454 C C . VAL A 1 175 ? -11.413 -3.851 -18.188 1.00 88.38 175 VAL A C 1
ATOM 1456 O O . VAL A 1 175 ? -11.865 -2.729 -17.946 1.00 88.38 175 VAL A O 1
ATOM 1459 N N . GLN A 1 176 ? -11.028 -4.678 -17.217 1.00 83.38 176 GLN A N 1
ATOM 1460 C CA . GLN A 1 176 ? -11.027 -4.320 -15.799 1.00 83.38 176 GLN A CA 1
ATOM 1461 C C . GLN A 1 176 ? -10.002 -3.218 -15.501 1.00 83.38 176 GLN A C 1
ATOM 1463 O O . GLN A 1 176 ? -10.350 -2.244 -14.829 1.00 83.38 176 GLN A O 1
ATOM 1468 N N . ALA A 1 177 ? -8.791 -3.326 -16.057 1.00 77.75 177 ALA A N 1
ATOM 1469 C CA . ALA A 1 177 ? -7.747 -2.309 -15.941 1.00 77.75 177 ALA A CA 1
ATOM 1470 C C . ALA A 1 177 ? -8.212 -0.948 -16.498 1.00 77.75 177 ALA A C 1
ATOM 1472 O O . ALA A 1 177 ? -8.136 0.070 -15.809 1.00 77.75 177 ALA A O 1
ATOM 1473 N N . ASP A 1 178 ? -8.815 -0.928 -17.692 1.00 79.44 178 ASP A N 1
ATOM 1474 C CA . ASP A 1 178 ? -9.356 0.283 -18.323 1.00 79.44 178 ASP A CA 1
ATOM 1475 C C . ASP A 1 178 ? -10.456 0.943 -17.488 1.00 79.44 178 ASP A C 1
ATOM 1477 O O . ASP A 1 178 ? -10.502 2.171 -17.341 1.00 79.44 178 ASP A O 1
ATOM 1481 N N . ARG A 1 179 ? -11.355 0.135 -16.916 1.00 82.94 179 ARG A N 1
ATOM 1482 C CA . ARG A 1 179 ? -12.417 0.630 -16.034 1.00 82.94 179 ARG A CA 1
ATOM 1483 C C . ARG A 1 179 ? -11.830 1.272 -14.779 1.00 82.94 179 ARG A C 1
ATOM 1485 O O . ARG A 1 179 ? -12.324 2.315 -14.344 1.00 82.94 179 ARG A O 1
ATOM 1492 N N . HIS A 1 180 ? -10.791 0.664 -14.213 1.00 74.12 180 HIS A N 1
ATOM 1493 C CA . HIS A 1 180 ? -10.105 1.182 -13.038 1.00 74.12 180 HIS A CA 1
ATOM 1494 C C . HIS A 1 180 ? -9.374 2.494 -13.340 1.00 74.12 180 HIS A C 1
ATOM 1496 O O . HIS A 1 180 ? -9.594 3.483 -12.641 1.00 74.12 180 HIS A O 1
ATOM 1502 N N . ARG A 1 181 ? -8.599 2.544 -14.430 1.00 75.62 181 ARG A N 1
ATOM 1503 C CA . ARG A 1 181 ? -7.912 3.752 -14.914 1.00 75.62 181 ARG A CA 1
ATOM 1504 C C . ARG A 1 181 ? -8.869 4.937 -15.032 1.00 75.62 181 ARG A C 1
ATOM 1506 O O . ARG A 1 181 ? -8.661 5.956 -14.378 1.00 75.62 181 ARG A O 1
ATOM 1513 N N . LYS A 1 182 ? -9.991 4.763 -15.738 1.00 79.94 182 LYS A N 1
ATOM 1514 C CA . LYS A 1 182 ? -11.011 5.817 -15.893 1.00 79.94 182 LYS A CA 1
ATOM 1515 C C . LYS A 1 182 ? -11.614 6.266 -14.560 1.00 79.94 182 LYS A C 1
ATOM 1517 O O . LYS A 1 182 ? -11.965 7.433 -14.395 1.00 79.94 182 LYS A O 1
ATOM 1522 N N . LYS A 1 183 ? -11.776 5.351 -13.596 1.00 75.75 183 LYS A N 1
ATOM 1523 C CA . LYS A 1 183 ? -12.261 5.681 -12.246 1.00 75.75 183 LYS A CA 1
ATOM 1524 C C . LYS A 1 183 ? -11.245 6.552 -11.500 1.00 75.75 183 LYS A C 1
ATOM 1526 O O . LYS A 1 183 ? -11.649 7.538 -10.887 1.00 75.75 183 LYS A O 1
ATOM 1531 N N . VAL A 1 184 ? -9.958 6.210 -11.570 1.00 67.31 184 VAL A N 1
ATOM 1532 C CA . VAL A 1 184 ? -8.867 6.975 -10.945 1.00 67.31 184 VAL A CA 1
ATOM 1533 C C . VAL A 1 184 ? -8.736 8.361 -11.578 1.00 67.31 184 VAL A C 1
ATOM 1535 O O . VAL A 1 184 ? -8.714 9.347 -10.848 1.00 67.31 184 VAL A O 1
ATOM 1538 N N . GLU A 1 185 ? -8.744 8.464 -12.908 1.00 72.88 185 GLU A N 1
ATOM 1539 C CA . GLU A 1 185 ? -8.676 9.743 -13.637 1.00 72.88 185 GLU A CA 1
ATOM 1540 C C . GLU A 1 185 ? -9.785 10.708 -13.198 1.00 72.88 185 GLU A C 1
ATOM 1542 O O . GLU A 1 185 ? -9.510 11.841 -12.806 1.00 72.88 185 GLU A O 1
ATOM 1547 N N . ARG A 1 186 ? -11.035 10.229 -13.124 1.00 73.56 186 ARG A N 1
ATOM 1548 C CA . ARG A 1 186 ? -12.174 11.028 -12.634 1.00 73.56 186 ARG A CA 1
ATOM 1549 C C . ARG A 1 186 ? -11.998 11.494 -11.190 1.00 73.56 186 ARG A C 1
ATOM 1551 O O . ARG A 1 186 ? -12.418 12.598 -10.842 1.00 73.56 186 ARG A O 1
ATOM 1558 N N . LEU A 1 187 ? -11.423 10.654 -10.326 1.00 63.72 187 LEU A N 1
ATOM 1559 C CA . LEU A 1 187 ? -11.145 11.029 -8.939 1.00 63.72 187 LEU A CA 1
ATOM 1560 C C . LEU A 1 187 ? -10.073 12.116 -8.870 1.00 63.72 187 LEU A C 1
ATOM 1562 O O . LEU A 1 187 ? -10.249 13.064 -8.108 1.00 63.72 187 LEU A O 1
ATOM 1566 N N . VAL A 1 188 ? -9.010 12.015 -9.670 1.00 61.31 188 VAL A N 1
ATOM 1567 C CA . VAL A 1 188 ? -7.959 13.039 -9.750 1.00 61.31 188 VAL A CA 1
ATOM 1568 C C . VAL A 1 188 ? -8.546 14.364 -10.236 1.00 61.31 188 VAL A C 1
ATOM 1570 O O . VAL A 1 188 ? -8.407 15.368 -9.543 1.00 61.31 188 VAL A O 1
ATOM 1573 N N . GLU A 1 189 ? -9.288 14.364 -11.346 1.00 73.56 189 GLU A N 1
ATOM 1574 C CA . GLU A 1 189 ? -9.930 15.568 -11.896 1.00 73.56 189 GLU A CA 1
ATOM 1575 C C . GLU A 1 189 ? -10.861 16.266 -10.898 1.00 73.56 189 GLU A C 1
ATOM 1577 O O . GLU A 1 189 ? -10.898 17.496 -10.821 1.00 73.56 189 GLU A O 1
ATOM 1582 N N . LYS A 1 190 ? -11.614 15.494 -10.105 1.00 70.69 190 LYS A N 1
ATOM 1583 C CA . LYS A 1 190 ? -12.516 16.039 -9.081 1.00 70.69 190 LYS A CA 1
ATOM 1584 C C . LYS A 1 190 ? -11.765 16.791 -7.977 1.00 70.69 190 LYS A C 1
ATOM 1586 O O . LYS A 1 190 ? -12.330 17.706 -7.381 1.00 70.69 190 LYS A O 1
ATOM 1591 N N . HIS A 1 191 ? -10.526 16.399 -7.684 1.00 59.94 191 HIS A N 1
ATOM 1592 C CA . HIS A 1 191 ? -9.722 16.995 -6.618 1.00 59.94 191 HIS A CA 1
ATOM 1593 C C . HIS A 1 191 ? -8.770 18.092 -7.110 1.00 59.94 191 HIS A C 1
ATOM 1595 O O . HIS A 1 191 ? -8.334 18.888 -6.286 1.00 59.94 191 HIS A O 1
ATOM 1601 N N . THR A 1 192 ? -8.460 18.164 -8.409 1.00 61.62 192 THR A N 1
ATOM 1602 C CA . THR A 1 192 ? -7.590 19.205 -8.989 1.00 61.62 192 THR A CA 1
ATOM 1603 C C . THR A 1 192 ? -8.336 20.459 -9.448 1.00 61.62 192 THR A C 1
ATOM 1605 O O . THR A 1 192 ? -7.708 21.494 -9.628 1.00 61.62 192 THR A O 1
ATOM 1608 N N . LYS A 1 193 ? -9.662 20.397 -9.628 1.00 73.50 193 LYS A N 1
ATOM 1609 C CA . LYS A 1 193 ? -10.508 21.541 -10.029 1.00 73.50 193 LYS A CA 1
ATOM 1610 C C . LYS A 1 193 ? -11.013 22.405 -8.855 1.00 73.50 193 LYS A C 1
ATOM 1612 O O . LYS A 1 193 ? -11.978 23.145 -9.025 1.00 73.50 193 LYS A O 1
ATOM 1617 N N . LYS A 1 194 ? -10.410 22.287 -7.671 1.00 49.91 194 LYS A N 1
ATOM 1618 C CA . LYS A 1 194 ? -10.681 23.126 -6.493 1.00 49.91 194 LYS A CA 1
ATOM 1619 C C . LYS A 1 194 ? -9.458 23.962 -6.170 1.00 49.91 194 LYS A C 1
ATOM 1621 O O . LYS A 1 194 ? -9.669 25.122 -5.769 1.00 49.91 194 LYS A O 1
#

pLDDT: mean 78.47, std 15.1, range [36.72, 95.12]

Organism: Popillia japonica (NCBI:txid7064)

Radius of gyration: 17.12 Å; chains: 1; bounding box: 42×39×42 Å

Foldseek 3Di:
DVVVVVVCAAPLQDFPPDDDDPVVVVVCCVVQLPPQPTWTDQSFPPGPDIDRLVCNVVVVVVVVFDEAEFEPWDKDKDAQDQKDWGWHWYDYPNWIWIWIWMHHRQKIKIAIYTDDDPVVVLQKKKWKWWAAPVDPDIDIDIDRMDIDGNVRCVVRADPSRMIIITIHMDGDDPVVSVVRVVVVVVVVVVVVVD

Sequence (194 aa):
MFLEITYLFVNTLICLCSPLKLVELREHYAKCLQNEGSDVRCPIERCKWVGHFRELPAHWRSKKLALHSYIEENICKTKSTKYSYFVNMVEAHDSVFFFKSMCKEGSFFWALQYVGDENKAEDFLYEVEIFNPTRVECKFIEGVCIYTPNAMVGQYLTEDKDLLYNFRVRKVNKVQADRHRKKVERLVEKHTKK